Protein AF-A0A139C8U2-F1 (afdb_monomer)

Sequence (213 aa):
YYVLAFNPSYYLKNPVQIFMIQNGGLSIHGSLIAAIGFAIIYTKYKKLSFWRIADTFAPAIILGQAIGRVGCDVFGTAMQTAYFWGVKINNQLLHPVQIYESILNYVLFAVLWNLRDRIKYNGQLFLYYLIGFSFNRGVVEFFRTNPMVIEPFTIAHVTSLIIMIVALFVMVYLRKQKKFVNEIKIDARNKLIGNVATLGMIILSIMIYYKIY

pLDDT: mean 84.26, std 9.34, range [46.25, 97.0]

Mean predicted aligned error: 9.04 Å

Secondary structure (DSSP, 8-state):
-HHHHH-HHHHHH-GGGGG-GGG----HHHHHHHHHHHHHHHHHHTT--HHHHHHHHHHHHHHHHHHHHHT-----SBPSS--TT-EEETTEEE--HHHHHHHHHHHHHHHHHHHGGG--BTTHHHHHHHHHHHHHHHHHHTTS---EEETTEEHHHHHHHHHHHHHHHHHHHHHHH--BPP-----HHHHHHHHHHHHHHHHHHHHHHHHH-

Foldseek 3Di:
DQCVPPPVPVCVVVVVCVVVCVVPRDDPVVVVVVVVVCLVVVCVVVVHDSLQVLLVCLLVVLLVLLLVLLPDPAFFDFDPDDDPPFDADPNTTTHSLSNLSNVLSLVLSVVLLVCSLVDFFRNQSSLSSLLSNLVSQLVSCVRHDADADPPPHHPSPVVSVVSNVVSVVVNVVRVVVRPGDDRDPDDPVVSVVVVVVSVVVVVVSVVVSVVVD

Solvent-accessible surface area (backbone atoms only — not comparable to full-atom values): 11861 Å² total; per-residue (Å²): 88,42,59,70,73,75,47,43,75,59,44,72,75,38,60,74,59,74,74,44,61,86,82,49,77,84,39,70,68,38,54,50,52,50,51,53,50,48,49,54,54,50,22,60,76,68,73,46,61,56,40,51,54,43,30,68,43,31,43,57,53,36,42,53,51,17,57,56,26,69,76,48,95,62,64,26,36,75,52,93,63,96,52,95,77,47,45,75,54,96,92,39,45,21,36,52,41,28,54,56,52,19,50,51,26,48,51,48,24,54,51,47,58,69,42,63,83,71,58,68,33,58,32,50,55,28,35,50,41,48,37,50,49,23,49,50,50,41,64,51,48,77,45,45,85,64,73,64,77,50,90,95,37,29,59,60,43,55,51,22,50,52,51,30,52,52,36,51,52,51,49,58,53,52,62,73,65,57,56,63,53,80,83,75,86,71,55,69,67,61,52,52,53,51,51,53,52,51,52,51,52,53,52,50,54,54,51,53,56,67,68,79,105

Radius of gyration: 20.21 Å; Cα contacts (8 Å, |Δi|>4): 195; chains: 1; bounding box: 54×46×52 Å

Nearest PDB structures (foldseek):
  7e4g-assembly1_C  TM=4.278E-01  e=3.635E+00  Promethearchaeati archaeon
  6yc1-assembly1_A  TM=2.643E-01  e=5.004E+00  Dokdonia eikasta

Structure (mm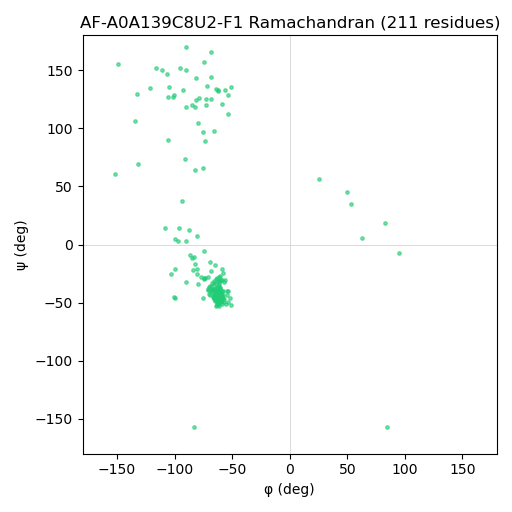CIF, N/CA/C/O backbone):
data_AF-A0A139C8U2-F1
#
_entry.id   AF-A0A139C8U2-F1
#
loop_
_atom_site.group_PDB
_atom_site.id
_atom_site.type_symbol
_atom_site.label_atom_id
_atom_site.label_alt_id
_atom_site.label_comp_id
_atom_site.label_asym_id
_atom_site.label_entity_id
_atom_site.label_seq_id
_atom_site.pdbx_PDB_ins_code
_atom_site.Cartn_x
_atom_site.Cartn_y
_atom_site.Cartn_z
_atom_site.occupancy
_atom_site.B_iso_or_equiv
_atom_site.auth_seq_id
_atom_site.auth_comp_id
_atom_site.auth_asym_id
_atom_site.auth_atom_id
_atom_site.pdbx_PDB_model_num
ATOM 1 N N . TYR A 1 1 ? 13.614 14.220 3.962 1.00 72.31 1 TYR A N 1
ATOM 2 C CA . TYR A 1 1 ? 14.471 13.015 3.944 1.00 72.31 1 TYR A CA 1
ATOM 3 C C . TYR A 1 1 ? 15.428 13.022 2.757 1.00 72.31 1 TYR A C 1
ATOM 5 O O . TYR A 1 1 ? 16.609 13.168 3.009 1.00 72.31 1 TYR A O 1
ATOM 13 N N . TYR A 1 2 ? 14.965 12.955 1.498 1.00 71.50 2 TYR A N 1
ATOM 14 C CA . TYR A 1 2 ? 15.852 12.900 0.315 1.00 71.50 2 TYR A CA 1
ATOM 15 C C . TYR A 1 2 ? 16.926 14.001 0.291 1.00 71.50 2 TYR A C 1
ATOM 17 O O . TYR A 1 2 ? 18.114 13.703 0.241 1.00 71.50 2 TYR A O 1
ATOM 25 N N . VAL A 1 3 ? 16.498 15.258 0.451 1.00 72.44 3 VAL A N 1
ATOM 26 C CA . VAL A 1 3 ? 17.375 16.442 0.518 1.00 72.44 3 VAL A CA 1
ATOM 27 C C . VAL A 1 3 ? 18.458 16.314 1.596 1.00 72.44 3 VAL A C 1
ATOM 29 O O . VAL A 1 3 ? 19.603 16.677 1.362 1.00 72.44 3 VAL A O 1
ATOM 32 N N . LEU A 1 4 ? 18.105 15.764 2.762 1.00 74.38 4 LEU A N 1
ATOM 33 C CA . LEU A 1 4 ? 19.009 15.631 3.907 1.00 74.38 4 LEU A CA 1
ATOM 34 C C . LEU A 1 4 ? 19.957 14.433 3.774 1.00 74.38 4 LEU A C 1
ATOM 36 O O . LEU A 1 4 ? 21.081 14.500 4.252 1.00 74.38 4 LEU A O 1
ATOM 40 N N . ALA A 1 5 ? 19.498 13.343 3.156 1.00 72.12 5 ALA A N 1
ATOM 41 C CA . ALA A 1 5 ? 20.218 12.074 3.112 1.00 72.12 5 ALA A CA 1
ATOM 42 C C . ALA A 1 5 ? 21.152 11.940 1.900 1.00 72.12 5 ALA A C 1
ATOM 44 O O . ALA A 1 5 ? 22.182 11.288 2.015 1.00 72.12 5 ALA A O 1
ATOM 45 N N . PHE A 1 6 ? 20.802 12.529 0.750 1.00 72.31 6 PHE A N 1
ATOM 46 C CA . PHE A 1 6 ? 21.558 12.323 -0.490 1.00 72.31 6 PHE A CA 1
ATOM 47 C C . PHE A 1 6 ? 22.526 13.461 -0.814 1.00 72.31 6 PHE A C 1
ATOM 49 O O . PHE A 1 6 ? 23.658 13.181 -1.180 1.00 72.31 6 PHE A O 1
ATOM 56 N N . ASN A 1 7 ? 22.110 14.729 -0.706 1.00 76.69 7 ASN A N 1
ATOM 57 C CA . ASN A 1 7 ? 22.951 15.869 -1.106 1.00 76.69 7 ASN A CA 1
ATOM 58 C C . ASN A 1 7 ? 22.640 17.168 -0.327 1.00 76.69 7 ASN A C 1
ATOM 60 O O . ASN A 1 7 ? 22.284 18.186 -0.930 1.00 76.69 7 ASN A O 1
ATOM 64 N N . PRO A 1 8 ? 22.794 17.184 1.010 1.00 80.75 8 PRO A N 1
ATOM 65 C CA . PRO A 1 8 ? 22.448 18.347 1.834 1.00 80.75 8 PRO A CA 1
ATOM 66 C C . PRO A 1 8 ? 23.211 19.619 1.429 1.00 80.75 8 PRO A C 1
ATOM 68 O O . PRO A 1 8 ? 22.618 20.692 1.330 1.00 80.75 8 PRO A O 1
ATOM 71 N N . SER A 1 9 ? 24.502 19.502 1.102 1.00 82.50 9 SER A N 1
ATOM 72 C CA . SER A 1 9 ? 25.359 20.634 0.714 1.00 82.50 9 SER A CA 1
ATOM 73 C C . SER A 1 9 ? 24.927 21.316 -0.590 1.00 82.50 9 SER A C 1
ATOM 75 O O . SER A 1 9 ? 25.140 22.515 -0.760 1.00 82.50 9 SER A O 1
ATOM 77 N N . TYR A 1 10 ? 24.317 20.570 -1.515 1.00 82.56 10 TYR A N 1
ATOM 78 C CA . TYR A 1 10 ? 23.838 21.092 -2.797 1.00 82.56 10 TYR A CA 1
ATOM 79 C C . TYR A 1 10 ? 22.556 21.916 -2.627 1.00 82.56 10 TYR A C 1
ATOM 81 O O . TYR A 1 10 ? 22.461 23.036 -3.134 1.00 82.56 10 TYR A O 1
ATOM 89 N N . TYR A 1 11 ? 21.601 21.395 -1.853 1.00 81.88 11 TYR A N 1
ATOM 90 C CA . TYR A 1 11 ? 20.323 22.064 -1.599 1.00 81.88 11 TYR A CA 1
ATOM 91 C C . TYR A 1 11 ? 20.451 23.264 -0.655 1.00 81.88 11 TYR A C 1
ATOM 93 O O . TYR A 1 11 ? 19.701 24.223 -0.801 1.00 81.88 11 TYR A O 1
ATOM 101 N N . LEU A 1 12 ? 21.430 23.262 0.257 1.00 85.31 12 LEU A N 1
ATOM 102 C CA . LEU A 1 12 ? 21.756 24.441 1.070 1.00 85.31 12 LEU A CA 1
ATOM 103 C C . LEU A 1 12 ? 22.264 25.614 0.218 1.00 85.31 12 LEU A C 1
ATOM 105 O O . LEU A 1 12 ? 21.970 26.764 0.529 1.00 85.31 12 LEU A O 1
ATOM 109 N N . LYS A 1 13 ? 22.994 25.334 -0.871 1.00 88.81 13 LYS A N 1
ATOM 110 C CA . LYS A 1 13 ? 23.459 26.358 -1.822 1.00 88.81 13 LYS A CA 1
ATOM 111 C C . LYS A 1 13 ? 22.376 26.787 -2.817 1.00 88.81 13 LYS A C 1
ATOM 113 O O . LYS A 1 13 ? 22.440 27.899 -3.325 1.00 88.81 13 LYS A O 1
ATOM 118 N N . ASN A 1 14 ? 21.389 25.929 -3.088 1.00 83.56 14 ASN A N 1
ATOM 119 C CA . ASN A 1 14 ? 20.315 26.178 -4.054 1.00 83.56 14 ASN A CA 1
ATOM 120 C C . ASN A 1 14 ? 18.928 25.864 -3.455 1.00 83.56 14 ASN A C 1
ATOM 122 O O . ASN A 1 14 ? 18.274 24.906 -3.880 1.00 83.56 14 ASN A O 1
ATOM 126 N N . PRO A 1 15 ? 18.439 26.663 -2.489 1.00 85.00 15 PRO A N 1
ATOM 127 C CA . PRO A 1 15 ? 17.215 26.352 -1.745 1.00 85.00 15 PRO A CA 1
ATOM 128 C C . PRO A 1 15 ? 15.956 26.316 -2.623 1.00 85.00 15 PRO A C 1
ATOM 130 O O . PRO A 1 15 ? 15.038 25.548 -2.346 1.00 85.00 15 PRO A O 1
ATOM 133 N N . VAL A 1 16 ? 15.919 27.077 -3.724 1.00 88.62 16 VAL A N 1
ATOM 134 C CA . VAL A 1 16 ? 14.787 27.076 -4.671 1.00 88.62 16 VAL A CA 1
ATOM 135 C C . VAL A 1 16 ? 14.572 25.692 -5.295 1.00 88.62 16 VAL A C 1
ATOM 137 O O . VAL A 1 16 ? 13.435 25.297 -5.549 1.00 88.62 16 VAL A O 1
ATOM 140 N N . GLN A 1 17 ? 15.638 24.905 -5.474 1.00 82.25 17 GLN A N 1
ATOM 141 C CA . GLN A 1 17 ? 15.534 23.573 -6.070 1.00 82.25 17 GLN A CA 1
ATOM 142 C C . GLN A 1 17 ? 14.824 22.551 -5.177 1.00 82.25 17 GLN A C 1
ATOM 144 O O . GLN A 1 17 ? 14.386 21.517 -5.673 1.00 82.25 17 GLN A O 1
ATOM 149 N N . ILE A 1 18 ? 14.650 22.836 -3.882 1.00 82.38 18 ILE A N 1
ATOM 150 C CA . ILE A 1 18 ? 13.855 21.987 -2.984 1.00 82.38 18 ILE A CA 1
ATOM 151 C C . ILE A 1 18 ? 12.386 21.938 -3.442 1.00 82.38 18 ILE A C 1
ATOM 153 O O . ILE A 1 18 ? 11.730 20.911 -3.288 1.00 82.38 18 ILE A O 1
ATOM 157 N N . PHE A 1 19 ? 11.880 23.019 -4.045 1.00 83.88 19 PHE A N 1
ATOM 158 C CA . PHE A 1 19 ? 10.508 23.100 -4.556 1.00 83.88 19 PHE A CA 1
ATOM 159 C C . PHE A 1 19 ? 10.356 22.562 -5.985 1.00 83.88 19 PHE A C 1
ATOM 161 O O . PHE A 1 19 ? 9.233 22.394 -6.458 1.00 83.88 19 PHE A O 1
ATOM 168 N N . MET A 1 20 ? 11.462 22.261 -6.672 1.00 83.25 20 MET A N 1
ATOM 169 C CA . MET A 1 20 ? 11.455 21.739 -8.041 1.00 83.25 20 MET A CA 1
ATOM 170 C C . MET A 1 20 ? 11.219 20.223 -8.060 1.00 83.25 20 MET A C 1
ATOM 172 O O . MET A 1 20 ? 12.071 19.444 -8.487 1.00 83.25 20 MET A O 1
ATOM 176 N N . ILE A 1 21 ? 10.040 19.803 -7.597 1.00 79.38 21 ILE A N 1
ATOM 177 C CA . ILE A 1 21 ? 9.623 18.395 -7.483 1.00 79.38 21 ILE A CA 1
ATOM 178 C C . ILE A 1 21 ? 9.633 17.635 -8.820 1.00 79.38 21 ILE A C 1
ATOM 180 O O . ILE A 1 21 ? 9.726 16.409 -8.833 1.00 79.38 21 ILE A O 1
ATOM 184 N N . GLN A 1 22 ? 9.573 18.352 -9.945 1.00 77.38 22 GLN A N 1
ATOM 185 C CA . GLN A 1 22 ? 9.656 17.799 -11.297 1.00 77.38 22 GLN A CA 1
ATOM 186 C C . GLN A 1 22 ? 11.039 17.236 -11.645 1.00 77.38 22 GLN A C 1
ATOM 188 O O . GLN A 1 22 ? 11.142 16.356 -12.492 1.00 77.38 22 GLN A O 1
ATOM 193 N N . ASN A 1 23 ? 12.096 17.691 -10.967 1.00 73.88 23 ASN A N 1
ATOM 194 C CA . ASN A 1 23 ? 13.462 17.211 -11.196 1.00 73.88 23 ASN A CA 1
ATOM 195 C C . ASN A 1 23 ? 13.736 15.874 -10.478 1.00 73.88 23 ASN A C 1
ATOM 197 O O . ASN A 1 23 ? 14.875 15.411 -10.423 1.00 73.88 23 ASN A O 1
ATOM 201 N N . GLY A 1 24 ? 12.702 15.258 -9.897 1.00 70.12 24 GLY A N 1
ATOM 202 C CA . GLY A 1 24 ? 12.810 14.061 -9.075 1.00 70.12 24 GLY A CA 1
ATOM 203 C C . GLY A 1 24 ? 13.161 14.377 -7.619 1.00 70.12 24 GLY A C 1
ATOM 204 O O . GLY A 1 24 ? 12.891 15.457 -7.101 1.00 70.12 24 GLY A O 1
ATOM 205 N N . GLY A 1 25 ? 13.728 13.395 -6.915 1.00 67.56 25 GLY A N 1
ATOM 206 C CA . GLY A 1 25 ? 14.127 13.552 -5.510 1.00 67.56 25 GLY A CA 1
ATOM 207 C C . GLY A 1 25 ? 13.012 13.370 -4.476 1.00 67.56 25 GLY A C 1
ATOM 208 O O . GLY A 1 25 ? 13.145 13.748 -3.310 1.00 67.56 25 GLY A O 1
ATOM 209 N N . LEU A 1 26 ? 11.908 12.741 -4.870 1.00 72.56 26 LEU A N 1
ATOM 210 C CA . LEU A 1 26 ? 10.872 12.313 -3.939 1.00 72.56 26 LEU A CA 1
ATOM 211 C C . LEU A 1 26 ? 11.272 10.973 -3.317 1.00 72.56 26 LEU A C 1
ATOM 213 O O . LEU A 1 26 ? 11.421 9.965 -4.002 1.00 72.56 26 LEU A O 1
ATOM 217 N N . SER A 1 27 ? 11.440 10.954 -1.995 1.00 76.19 27 SER A N 1
ATOM 218 C CA . SER A 1 27 ? 11.698 9.716 -1.259 1.00 76.19 27 SER A CA 1
ATOM 219 C C . SER A 1 27 ? 10.435 9.212 -0.578 1.00 76.19 27 SER A C 1
ATOM 221 O O . SER A 1 27 ? 9.842 9.917 0.243 1.00 76.19 27 SER A O 1
ATOM 223 N N . ILE A 1 28 ? 10.101 7.949 -0.845 1.00 78.50 28 ILE A N 1
ATOM 224 C CA . ILE A 1 28 ? 8.982 7.243 -0.212 1.00 78.50 28 ILE A CA 1
ATOM 225 C C . ILE A 1 28 ? 9.116 7.162 1.317 1.00 78.50 28 ILE A C 1
ATOM 227 O O . ILE A 1 28 ? 8.126 7.206 2.039 1.00 78.50 28 ILE A O 1
ATOM 231 N N . HIS A 1 29 ? 10.345 7.118 1.836 1.00 77.50 29 HIS A N 1
ATOM 232 C CA . HIS A 1 29 ? 10.593 7.092 3.278 1.00 77.50 29 HIS A CA 1
ATOM 233 C C . HIS A 1 29 ? 10.182 8.420 3.925 1.00 77.50 29 HIS A C 1
ATOM 235 O O . HIS A 1 29 ? 9.602 8.439 5.008 1.00 77.50 29 HIS A O 1
ATOM 241 N N . GLY A 1 30 ? 10.430 9.538 3.234 1.00 82.75 30 GLY A N 1
ATOM 242 C CA . GLY A 1 30 ? 10.030 10.863 3.700 1.00 82.75 30 GLY A CA 1
ATOM 243 C C . GLY A 1 30 ? 8.513 11.030 3.761 1.00 82.75 30 GLY A C 1
ATOM 244 O O . GLY A 1 30 ? 8.003 11.529 4.762 1.00 82.75 30 GLY A O 1
ATOM 245 N N . SER A 1 31 ? 7.797 10.580 2.7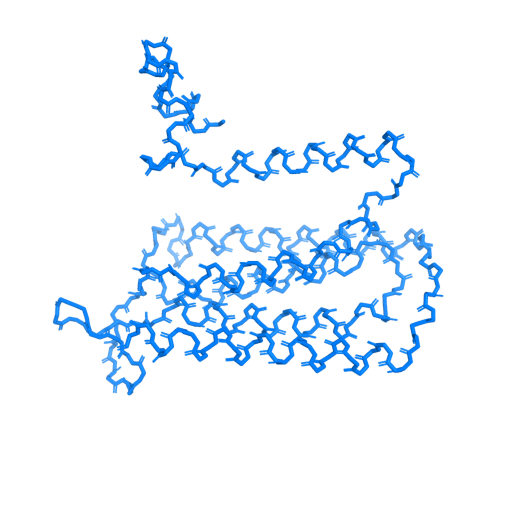25 1.00 84.44 31 SER A N 1
ATOM 246 C CA . SER A 1 31 ? 6.332 10.649 2.702 1.00 84.44 31 SER A CA 1
ATOM 247 C C . SER A 1 31 ? 5.700 9.731 3.748 1.00 84.44 31 SER A C 1
ATOM 249 O O . SER A 1 31 ? 4.761 10.149 4.421 1.00 84.44 31 SER A O 1
ATOM 251 N N . LEU A 1 32 ? 6.247 8.529 3.958 1.00 84.62 32 LEU A N 1
ATOM 252 C CA . LEU A 1 32 ? 5.751 7.596 4.970 1.00 84.62 32 LEU A CA 1
ATOM 253 C C . LEU A 1 32 ? 5.900 8.156 6.393 1.00 84.62 32 LEU A C 1
ATOM 255 O O . LEU A 1 32 ? 4.939 8.139 7.162 1.00 84.62 32 LEU A O 1
ATOM 259 N N . ILE A 1 33 ? 7.076 8.700 6.731 1.00 86.25 33 ILE A N 1
ATOM 260 C CA . ILE A 1 33 ? 7.327 9.310 8.048 1.00 86.25 33 ILE A CA 1
ATOM 261 C C . ILE A 1 33 ? 6.392 10.502 8.272 1.00 86.25 33 ILE A C 1
ATOM 263 O O . ILE A 1 33 ? 5.765 10.599 9.328 1.00 86.25 33 ILE A O 1
ATOM 267 N N . ALA A 1 34 ? 6.262 11.385 7.278 1.00 89.06 34 ALA A N 1
ATOM 268 C CA . ALA A 1 34 ? 5.385 12.548 7.372 1.00 89.06 34 ALA A CA 1
ATOM 269 C C . ALA A 1 34 ? 3.911 12.143 7.538 1.00 89.06 34 ALA A C 1
ATOM 271 O O . ALA A 1 34 ? 3.225 12.685 8.403 1.00 89.06 34 ALA A O 1
ATOM 272 N N . ALA A 1 35 ? 3.434 11.157 6.770 1.00 87.75 35 ALA A N 1
ATOM 273 C CA . ALA A 1 35 ? 2.058 10.674 6.841 1.00 87.75 35 ALA A CA 1
ATOM 274 C C . ALA A 1 35 ? 1.734 10.038 8.202 1.00 87.75 35 ALA A C 1
ATOM 276 O O . ALA A 1 35 ? 0.712 10.367 8.806 1.00 87.75 35 ALA A O 1
ATOM 277 N N . ILE A 1 36 ? 2.613 9.171 8.720 1.00 89.12 36 ILE A N 1
ATOM 278 C CA . ILE A 1 36 ? 2.430 8.539 10.036 1.00 89.12 36 ILE A CA 1
ATOM 279 C C . ILE A 1 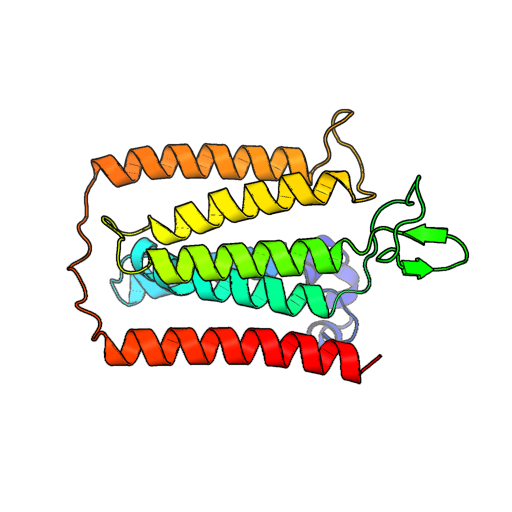36 ? 2.492 9.592 11.148 1.00 89.12 36 ILE A C 1
ATOM 281 O O . ILE A 1 36 ? 1.625 9.610 12.023 1.00 89.12 36 ILE A O 1
ATOM 285 N N . GLY A 1 37 ? 3.475 10.497 11.100 1.00 91.56 37 GLY A N 1
ATOM 286 C CA . GLY A 1 37 ? 3.619 11.578 12.075 1.00 91.56 37 GLY A CA 1
ATOM 287 C C . GLY A 1 37 ? 2.383 12.476 12.118 1.00 91.56 37 GLY A C 1
ATOM 288 O O . GLY A 1 37 ? 1.814 12.700 13.188 1.00 91.56 37 GLY A O 1
ATOM 289 N N . PHE A 1 38 ? 1.907 12.912 10.949 1.00 92.12 38 PHE A N 1
ATOM 290 C CA . PHE A 1 38 ? 0.685 13.700 10.833 1.00 92.12 38 PHE A CA 1
ATOM 291 C C . PHE A 1 38 ? -0.534 12.942 11.369 1.00 92.12 38 PHE A C 1
ATOM 293 O O . PHE A 1 38 ? -1.287 13.493 12.169 1.00 92.12 38 PHE A O 1
ATOM 300 N N . ALA A 1 39 ? -0.705 11.666 11.008 1.00 88.88 39 ALA A N 1
ATOM 301 C CA . ALA A 1 39 ? -1.817 10.851 11.490 1.00 88.88 39 ALA A CA 1
ATOM 302 C C . ALA A 1 39 ? -1.820 10.725 13.025 1.00 88.88 39 ALA A C 1
ATOM 304 O O . ALA A 1 39 ? -2.873 10.862 13.651 1.00 88.88 39 ALA A O 1
ATOM 305 N N . ILE A 1 40 ? -0.660 10.526 13.659 1.00 90.94 40 ILE A N 1
ATOM 306 C CA . ILE A 1 40 ? -0.539 10.448 15.125 1.00 90.94 40 ILE A CA 1
ATOM 307 C C . ILE A 1 40 ? -0.872 11.796 15.780 1.00 90.94 40 ILE A C 1
ATOM 309 O O . ILE A 1 40 ? -1.637 11.836 16.744 1.00 90.94 40 ILE A O 1
ATOM 313 N N . ILE A 1 41 ? -0.324 12.902 15.270 1.00 93.44 41 ILE A N 1
ATOM 314 C CA . ILE A 1 41 ? -0.571 14.243 15.825 1.00 93.44 41 ILE A CA 1
ATOM 315 C C . ILE A 1 41 ? -2.052 14.610 15.681 1.00 93.44 41 ILE A C 1
ATOM 317 O O . ILE A 1 41 ? -2.693 15.019 16.650 1.00 93.44 41 ILE A O 1
ATOM 321 N N . TYR A 1 42 ? -2.618 14.406 14.493 1.00 92.38 42 TYR A N 1
ATOM 322 C CA . TYR A 1 42 ? -4.000 14.753 14.183 1.00 92.38 42 TYR A CA 1
ATOM 323 C C . TYR A 1 42 ? -5.003 13.928 14.998 1.00 92.38 42 TYR A C 1
ATOM 325 O O . TYR A 1 42 ? -5.945 14.478 15.570 1.00 92.38 42 TYR A O 1
ATOM 333 N N . THR A 1 43 ? -4.784 12.612 15.106 1.00 91.75 43 THR A N 1
ATOM 334 C CA . THR A 1 43 ? -5.647 11.727 15.908 1.00 91.75 43 THR A CA 1
ATOM 335 C C . THR A 1 43 ? -5.626 12.104 17.384 1.00 91.75 43 THR A C 1
ATOM 337 O O . THR A 1 43 ? -6.688 12.158 18.003 1.00 91.75 43 THR A O 1
ATOM 340 N N . LYS A 1 44 ? -4.455 12.454 17.935 1.00 90.56 44 LYS A N 1
ATOM 341 C CA . LYS A 1 44 ? -4.336 12.964 19.310 1.00 90.56 44 LYS A CA 1
ATOM 342 C C . LYS A 1 44 ? -5.060 14.295 19.490 1.00 90.56 44 LYS A C 1
ATOM 344 O O . LYS A 1 44 ? -5.852 14.424 20.420 1.00 90.56 44 LYS A O 1
ATOM 349 N N . TYR A 1 45 ? -4.847 15.251 18.586 1.00 93.00 45 TYR A N 1
ATOM 350 C CA . TYR A 1 45 ? -5.483 16.568 18.649 1.00 93.00 45 TYR A CA 1
ATOM 351 C C . TYR A 1 45 ? -7.016 16.480 18.588 1.00 93.00 45 TYR A C 1
ATOM 353 O O . TYR A 1 45 ? -7.714 17.160 19.337 1.00 93.00 45 TYR A O 1
ATOM 361 N N . LYS A 1 46 ? -7.554 15.594 17.741 1.00 91.06 46 LYS A N 1
ATOM 362 C CA . LYS A 1 46 ? -9.003 15.379 17.588 1.00 91.06 46 LYS A CA 1
ATOM 363 C C . LYS A 1 46 ? -9.590 14.310 18.517 1.00 91.06 46 LYS A C 1
ATOM 365 O O . LYS A 1 46 ? -10.781 14.034 18.415 1.00 91.06 46 LYS A O 1
ATOM 370 N N . LYS A 1 47 ? -8.794 13.717 19.418 1.00 89.31 47 LYS A N 1
ATOM 371 C CA . LYS A 1 47 ? -9.205 12.620 20.322 1.00 89.31 47 LYS A CA 1
ATOM 372 C C . LYS A 1 47 ? -9.844 11.430 19.581 1.00 89.31 47 LYS A C 1
ATOM 374 O O . LYS A 1 47 ? -10.761 10.784 20.083 1.00 89.31 47 LYS A O 1
ATOM 379 N N . LEU A 1 48 ? -9.358 11.140 18.375 1.00 87.00 48 LEU A N 1
ATOM 380 C CA . LEU A 1 48 ? -9.809 10.024 17.545 1.00 87.00 48 LEU A CA 1
ATOM 381 C C . LEU A 1 48 ? -8.900 8.806 17.739 1.00 87.00 48 LEU A C 1
ATOM 383 O O . LEU A 1 48 ? -7.709 8.927 18.019 1.00 87.00 48 LEU A O 1
ATOM 387 N N . SER A 1 49 ? -9.454 7.608 17.550 1.00 86.69 49 SER A N 1
ATOM 388 C CA . SER A 1 49 ? -8.661 6.376 17.565 1.00 86.69 49 SER A CA 1
ATOM 389 C C . SER A 1 49 ? -7.817 6.278 16.295 1.00 86.69 49 SER A C 1
ATOM 391 O O . SER A 1 49 ? -8.370 6.205 15.196 1.00 86.69 49 SER A O 1
ATOM 393 N N . PHE A 1 50 ? -6.490 6.215 16.445 1.00 89.75 50 PHE A N 1
ATOM 394 C CA . PHE A 1 50 ? -5.557 6.021 15.329 1.00 89.75 50 PHE A CA 1
ATOM 395 C C . PHE A 1 50 ? -5.935 4.814 14.463 1.00 89.75 50 PHE A C 1
ATOM 397 O O . PHE A 1 50 ? -6.028 4.933 13.247 1.00 89.75 50 PHE A O 1
ATOM 404 N N . TRP A 1 51 ? -6.249 3.682 15.096 1.00 90.69 51 TRP A N 1
ATOM 405 C CA . TRP A 1 51 ? -6.627 2.445 14.413 1.00 90.69 51 TRP A CA 1
ATOM 406 C C . TRP A 1 51 ? -7.898 2.578 13.574 1.00 90.69 51 TRP A C 1
ATOM 408 O O . TRP A 1 51 ? -7.985 2.001 12.496 1.00 90.69 51 TRP A O 1
ATOM 418 N N . ARG A 1 52 ? -8.865 3.377 14.040 1.00 88.38 52 ARG A N 1
ATOM 419 C CA . ARG A 1 52 ? -10.098 3.639 13.290 1.00 88.38 52 ARG A CA 1
ATOM 420 C C . ARG A 1 52 ? -9.817 4.474 12.047 1.00 88.38 52 ARG A C 1
ATOM 422 O O . ARG A 1 52 ? -10.385 4.214 10.996 1.00 88.38 52 ARG A O 1
ATOM 429 N N . ILE A 1 53 ? -8.936 5.467 12.166 1.00 90.06 53 ILE A N 1
ATOM 430 C CA . ILE A 1 53 ? -8.498 6.257 11.013 1.00 90.06 53 ILE A CA 1
ATOM 431 C C . ILE A 1 53 ? -7.721 5.372 10.030 1.00 90.06 53 ILE A C 1
ATOM 433 O O . ILE A 1 53 ? -8.006 5.402 8.837 1.00 90.06 53 ILE A O 1
ATOM 437 N N . ALA A 1 54 ? -6.797 4.546 10.524 1.00 92.50 54 ALA A N 1
ATOM 438 C CA . ALA A 1 54 ? -6.016 3.630 9.698 1.00 92.50 54 ALA A CA 1
ATOM 439 C C . ALA A 1 54 ? -6.908 2.660 8.899 1.00 92.50 54 ALA A C 1
ATOM 441 O O . ALA A 1 54 ? -6.689 2.489 7.701 1.00 92.50 54 ALA A O 1
ATOM 442 N N . ASP A 1 55 ? -7.948 2.092 9.520 1.00 92.75 55 ASP A N 1
ATOM 443 C CA . ASP A 1 55 ? -8.932 1.249 8.828 1.00 92.75 55 ASP A CA 1
ATOM 444 C C . ASP A 1 55 ? -9.627 1.995 7.683 1.00 92.75 55 ASP A C 1
ATOM 446 O O . ASP A 1 55 ? -9.740 1.457 6.585 1.00 92.75 55 ASP A O 1
ATOM 450 N N . THR A 1 56 ? -10.043 3.245 7.904 1.00 89.94 56 THR A N 1
ATOM 451 C CA . THR A 1 56 ? -10.689 4.068 6.868 1.00 89.94 56 THR A CA 1
ATOM 452 C C . THR A 1 56 ? -9.766 4.321 5.675 1.00 89.94 56 THR A C 1
ATOM 454 O O . THR A 1 56 ? -10.217 4.307 4.531 1.00 89.94 56 THR A O 1
ATOM 457 N N . PHE A 1 57 ? -8.470 4.536 5.918 1.00 92.56 57 PHE A N 1
ATOM 458 C CA . PHE A 1 57 ? -7.502 4.795 4.852 1.00 92.56 57 PHE A CA 1
ATOM 459 C C . PHE A 1 57 ? -7.024 3.529 4.133 1.00 92.56 57 PHE A C 1
ATOM 461 O O . PHE A 1 57 ? -6.574 3.636 2.995 1.00 92.56 57 PHE A O 1
ATOM 468 N N . ALA A 1 58 ? -7.132 2.342 4.736 1.00 94.50 58 ALA A N 1
ATOM 469 C CA . ALA A 1 58 ? -6.585 1.107 4.171 1.00 94.50 58 ALA A CA 1
ATOM 470 C C . ALA A 1 58 ? -7.046 0.822 2.721 1.00 94.50 58 ALA A C 1
ATOM 472 O O . ALA A 1 58 ? -6.176 0.618 1.869 1.00 94.50 58 ALA A O 1
ATOM 473 N N . PRO A 1 59 ? -8.353 0.883 2.374 1.00 93.62 59 PRO A N 1
ATOM 474 C CA . PRO A 1 59 ? -8.793 0.701 0.990 1.00 93.62 59 PRO A CA 1
ATOM 475 C C . PRO A 1 59 ? -8.293 1.809 0.051 1.00 93.62 59 PRO A C 1
ATOM 477 O O . PRO A 1 59 ? -7.919 1.532 -1.085 1.00 93.62 59 PRO A O 1
ATOM 480 N N . ALA A 1 60 ? -8.247 3.060 0.518 1.00 92.69 60 ALA A N 1
ATOM 481 C CA . ALA A 1 60 ? -7.782 4.186 -0.292 1.00 92.69 60 ALA A CA 1
ATOM 482 C C . ALA A 1 60 ? -6.285 4.069 -0.629 1.00 92.69 60 ALA A C 1
ATOM 484 O O . ALA A 1 60 ? -5.884 4.344 -1.759 1.00 92.69 60 ALA A O 1
ATOM 485 N N . ILE A 1 61 ? -5.467 3.611 0.326 1.00 93.81 61 ILE A N 1
ATOM 486 C CA . ILE A 1 61 ? -4.025 3.412 0.135 1.00 93.81 61 ILE A CA 1
ATOM 487 C C . ILE A 1 61 ? -3.767 2.364 -0.950 1.00 93.81 61 ILE A C 1
ATOM 489 O O . ILE A 1 61 ? -3.010 2.631 -1.883 1.00 93.81 61 ILE A O 1
ATOM 493 N N . ILE A 1 62 ? -4.396 1.188 -0.856 1.00 95.06 62 ILE A N 1
ATOM 494 C CA . ILE A 1 62 ? -4.159 0.118 -1.834 1.00 95.06 62 ILE A CA 1
ATOM 495 C C . ILE A 1 62 ? -4.700 0.477 -3.223 1.00 95.06 62 ILE A C 1
ATOM 497 O O . ILE A 1 62 ? -4.078 0.136 -4.225 1.00 95.06 62 ILE A O 1
ATOM 501 N N . LEU A 1 63 ? -5.804 1.230 -3.295 1.00 93.12 63 LEU A N 1
ATOM 502 C CA . LEU A 1 63 ? -6.334 1.732 -4.560 1.00 93.12 63 LEU A CA 1
ATOM 503 C C . LEU A 1 63 ? -5.363 2.721 -5.216 1.00 93.12 63 LEU A C 1
ATOM 505 O O . LEU A 1 63 ? -5.066 2.597 -6.402 1.00 93.12 63 LEU A O 1
ATOM 509 N N . GLY A 1 64 ? -4.812 3.660 -4.439 1.00 91.69 64 GLY A N 1
ATOM 510 C CA . GLY A 1 64 ? -3.791 4.589 -4.925 1.00 91.69 64 GLY A CA 1
ATOM 511 C C . GLY A 1 64 ? -2.533 3.868 -5.420 1.00 91.69 64 GLY A C 1
ATOM 512 O O . GLY A 1 64 ? -1.971 4.243 -6.447 1.00 91.69 64 GLY A O 1
ATOM 513 N N . GLN A 1 65 ? -2.125 2.789 -4.747 1.00 91.19 65 GLN A N 1
ATOM 514 C CA . GLN A 1 65 ? -1.024 1.940 -5.210 1.00 91.19 65 GLN A CA 1
ATOM 515 C C . GLN A 1 65 ? -1.366 1.184 -6.498 1.00 91.19 65 GLN A C 1
ATOM 517 O O . GLN A 1 65 ? -0.509 1.091 -7.370 1.00 91.19 65 GLN A O 1
ATOM 522 N N . ALA A 1 66 ? -2.587 0.658 -6.637 1.00 90.31 66 ALA A N 1
ATOM 523 C CA . ALA A 1 66 ? -3.029 -0.013 -7.859 1.00 90.31 66 ALA A CA 1
ATOM 524 C C . ALA A 1 66 ? -2.965 0.938 -9.063 1.00 90.31 66 ALA A C 1
ATOM 526 O O . ALA A 1 66 ? -2.332 0.616 -10.062 1.00 90.31 66 ALA A O 1
ATOM 527 N N . ILE A 1 67 ? -3.524 2.145 -8.925 1.00 89.12 67 ILE A N 1
ATOM 528 C CA . ILE A 1 67 ? -3.513 3.169 -9.980 1.00 89.12 67 ILE A CA 1
ATOM 529 C C . ILE A 1 67 ? -2.081 3.620 -10.289 1.00 89.12 67 ILE A C 1
ATOM 531 O O . ILE A 1 67 ? -1.685 3.671 -11.450 1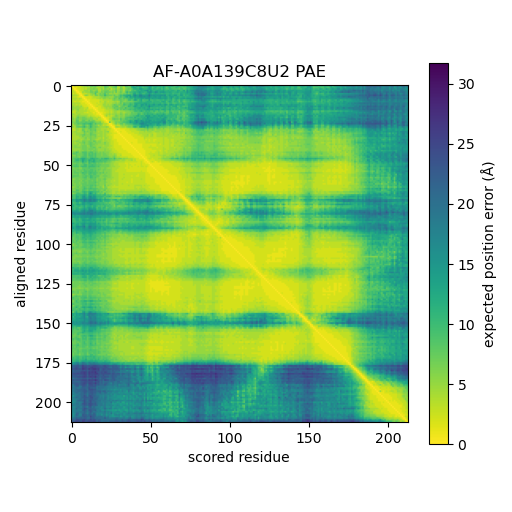.00 89.12 67 ILE A O 1
ATOM 535 N N . GLY A 1 68 ? -1.276 3.905 -9.261 1.00 86.25 68 GLY A N 1
ATOM 536 C CA . GLY A 1 68 ? 0.101 4.367 -9.449 1.00 86.25 68 GLY A CA 1
ATOM 537 C C . GLY A 1 68 ? 0.986 3.357 -10.183 1.00 86.25 68 GLY A C 1
ATOM 538 O O . GLY A 1 68 ? 1.917 3.754 -10.878 1.00 86.25 68 GLY A O 1
ATOM 539 N N . ARG A 1 69 ? 0.692 2.055 -10.073 1.00 85.94 69 ARG A N 1
ATOM 540 C CA . ARG A 1 69 ? 1.439 1.002 -10.774 1.00 85.94 69 ARG A CA 1
ATOM 541 C C . ARG A 1 69 ? 1.087 0.882 -12.248 1.00 85.94 69 ARG A C 1
ATOM 543 O O . ARG A 1 69 ? 1.976 0.537 -13.018 1.00 85.94 69 ARG A O 1
ATOM 550 N N . VAL A 1 70 ? -0.131 1.240 -12.648 1.00 80.25 70 VAL A N 1
ATOM 551 C CA . VAL A 1 70 ? -0.518 1.291 -14.066 1.00 80.25 70 VAL A CA 1
ATOM 552 C C . VAL A 1 70 ? 0.337 2.306 -14.834 1.00 80.25 70 VAL A C 1
ATOM 554 O O . VAL A 1 70 ? 0.687 2.061 -15.980 1.00 80.25 70 VAL A O 1
ATOM 557 N N . GLY A 1 71 ? 0.738 3.410 -14.193 1.00 73.88 71 GLY A N 1
ATOM 558 C CA . GLY A 1 71 ? 1.607 4.433 -14.792 1.00 73.88 71 GLY A CA 1
ATOM 559 C C . GLY A 1 71 ? 3.116 4.186 -14.654 1.00 73.88 71 GLY A C 1
ATOM 560 O O . GLY A 1 71 ? 3.887 5.121 -14.844 1.00 73.88 71 GLY A O 1
ATOM 561 N N . CYS A 1 72 ? 3.558 2.990 -14.245 1.00 78.88 72 CYS A N 1
ATOM 562 C CA . CYS A 1 72 ? 4.980 2.693 -14.036 1.00 78.88 72 CYS A CA 1
ATOM 563 C C . CYS A 1 72 ? 5.598 1.922 -15.220 1.00 78.88 72 CYS A C 1
ATOM 565 O O . CYS A 1 72 ? 5.166 0.812 -15.523 1.00 78.88 72 CYS A O 1
ATOM 567 N N . ASP A 1 73 ? 6.724 2.399 -15.756 1.00 73.19 73 ASP A N 1
ATOM 568 C CA . ASP A 1 73 ? 7.497 1.732 -16.828 1.00 73.19 73 ASP A CA 1
ATOM 569 C C . ASP A 1 73 ? 8.642 0.836 -16.300 1.00 73.19 73 ASP A C 1
ATOM 571 O O . ASP A 1 73 ? 9.733 0.772 -16.861 1.00 73.19 73 ASP A O 1
ATOM 575 N N . VAL A 1 74 ? 8.427 0.139 -15.178 1.00 74.56 74 VAL A N 1
ATOM 576 C CA . VAL A 1 74 ? 9.432 -0.758 -14.569 1.00 74.56 74 VAL A CA 1
ATOM 577 C C . VAL A 1 74 ? 9.099 -2.233 -14.798 1.00 74.56 74 VAL A C 1
ATOM 579 O O . VAL A 1 74 ? 8.429 -2.856 -13.971 1.00 74.56 74 VAL A O 1
ATOM 582 N N . PHE A 1 75 ? 9.592 -2.787 -15.904 1.00 83.19 75 PHE A N 1
ATOM 583 C CA . PHE A 1 75 ? 9.381 -4.184 -16.293 1.00 83.19 75 PHE A CA 1
ATOM 584 C C . PHE A 1 75 ? 10.214 -5.158 -15.447 1.00 83.19 75 PHE A C 1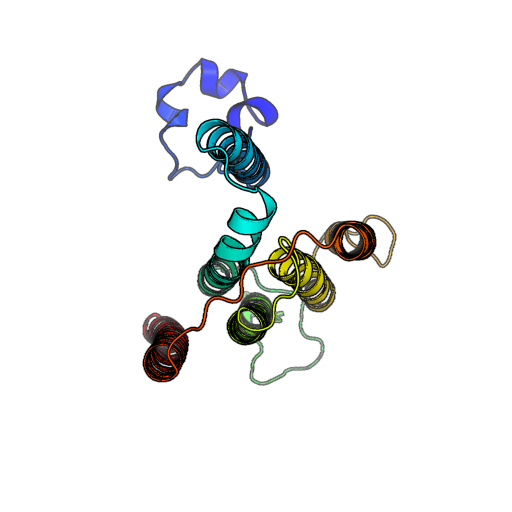
ATOM 586 O O . PHE A 1 75 ? 11.202 -4.783 -14.814 1.00 83.19 75 PHE A O 1
ATOM 593 N N . GLY A 1 76 ? 9.762 -6.410 -15.389 1.00 83.75 76 GLY A N 1
ATOM 594 C CA . GLY A 1 76 ? 10.384 -7.471 -14.605 1.00 83.75 76 GLY A CA 1
ATOM 595 C C . GLY A 1 76 ? 11.560 -8.154 -15.291 1.00 83.75 76 GLY A C 1
ATOM 596 O O . GLY A 1 76 ? 12.193 -7.616 -16.197 1.00 83.75 76 GLY A O 1
ATOM 597 N N . THR A 1 77 ? 11.833 -9.378 -14.848 1.00 85.19 77 THR A N 1
ATOM 598 C CA . THR A 1 77 ? 12.863 -10.250 -15.412 1.00 85.19 77 THR A CA 1
ATOM 599 C C . THR A 1 77 ? 12.510 -10.720 -16.826 1.00 85.19 77 THR A C 1
ATOM 601 O O . THR A 1 77 ? 11.370 -10.613 -17.294 1.00 85.19 77 THR A O 1
ATOM 604 N N . ALA A 1 78 ? 13.518 -11.259 -17.511 1.00 85.38 78 ALA A N 1
ATOM 605 C CA . ALA A 1 78 ? 13.365 -11.894 -18.810 1.00 85.38 78 ALA A CA 1
ATOM 606 C C . ALA A 1 78 ? 12.444 -13.113 -18.732 1.00 85.38 78 ALA A C 1
ATOM 608 O O . ALA A 1 78 ? 12.629 -13.986 -17.883 1.00 85.38 78 ALA A O 1
ATOM 609 N N . MET A 1 79 ? 11.494 -13.200 -19.656 1.00 84.38 79 MET A N 1
ATOM 610 C CA . MET A 1 79 ? 10.679 -14.393 -19.831 1.00 84.38 79 MET A CA 1
ATOM 611 C C . MET A 1 79 ? 11.518 -15.508 -20.465 1.00 84.38 79 MET A C 1
ATOM 613 O O . MET A 1 79 ? 12.084 -15.326 -21.540 1.00 84.38 79 MET A O 1
ATOM 617 N N . GLN A 1 80 ? 11.561 -16.678 -19.823 1.00 81.31 80 GLN A N 1
ATOM 618 C CA . GLN A 1 80 ? 12.177 -17.881 -20.406 1.00 81.31 80 GLN A CA 1
ATOM 619 C C . GLN A 1 80 ? 11.304 -18.503 -21.506 1.00 81.31 80 GLN A C 1
ATOM 621 O O . GLN A 1 80 ? 11.811 -19.106 -22.447 1.00 81.31 80 GLN A O 1
ATOM 626 N N . THR A 1 81 ? 9.985 -18.341 -21.396 1.00 81.50 81 THR A N 1
ATOM 627 C CA . THR A 1 81 ? 8.998 -18.841 -22.356 1.00 81.50 81 THR A CA 1
ATOM 628 C C . THR A 1 81 ? 8.193 -17.670 -22.894 1.00 81.50 81 THR A C 1
ATOM 630 O O . THR A 1 81 ? 7.748 -16.815 -22.128 1.00 81.50 81 THR A O 1
ATOM 633 N N . ALA A 1 82 ? 7.996 -17.627 -24.211 1.00 82.38 82 ALA A N 1
ATOM 634 C CA . ALA A 1 82 ? 7.248 -16.557 -24.849 1.00 82.38 82 ALA A CA 1
ATOM 635 C C . ALA A 1 82 ? 5.740 -16.720 -24.621 1.00 82.38 82 ALA A C 1
ATOM 637 O O . ALA A 1 82 ? 5.065 -17.455 -25.337 1.00 82.38 82 ALA A O 1
ATOM 638 N N . TYR A 1 83 ? 5.217 -16.023 -23.614 1.00 84.69 83 TYR A N 1
ATOM 639 C CA . TYR A 1 83 ? 3.780 -15.893 -23.391 1.00 84.69 83 TYR A CA 1
ATOM 640 C C . TYR A 1 83 ? 3.219 -14.675 -24.131 1.00 84.69 83 TYR A C 1
ATOM 642 O O . TYR A 1 83 ? 3.903 -13.663 -24.283 1.00 84.69 83 TYR A O 1
ATOM 650 N N . PHE A 1 84 ? 1.950 -14.743 -24.545 1.00 86.06 84 PHE A N 1
ATOM 651 C CA . PHE A 1 84 ? 1.309 -13.699 -25.359 1.00 86.06 84 PHE A CA 1
ATOM 652 C C . PHE A 1 84 ? 1.166 -12.341 -24.653 1.00 86.06 84 PHE A C 1
ATOM 654 O O . PHE A 1 84 ? 0.951 -11.330 -25.311 1.00 86.06 84 PHE A O 1
ATOM 661 N N . TRP A 1 85 ? 1.276 -12.307 -23.323 1.00 83.75 85 TRP A N 1
ATOM 662 C CA . TRP A 1 85 ? 1.206 -11.086 -22.515 1.00 83.75 85 TRP A CA 1
ATOM 663 C C . TRP A 1 85 ? 2.587 -10.513 -22.155 1.00 83.75 85 TRP A C 1
ATOM 665 O O . TRP A 1 85 ? 2.669 -9.553 -21.393 1.00 83.75 85 TRP A O 1
ATOM 675 N N . GLY A 1 86 ? 3.680 -11.108 -22.641 1.00 84.88 86 GLY A N 1
ATOM 676 C CA . GLY A 1 86 ? 5.023 -10.558 -22.462 1.00 84.88 86 GLY A CA 1
ATOM 677 C C . GLY A 1 86 ? 5.210 -9.259 -23.245 1.00 84.88 86 GLY A C 1
ATOM 678 O O . GLY A 1 86 ? 4.708 -9.122 -24.359 1.00 84.88 86 GLY A O 1
ATOM 679 N N . VAL A 1 87 ? 5.968 -8.314 -22.685 1.00 85.94 87 VAL A N 1
ATOM 680 C CA . VAL A 1 87 ? 6.252 -7.029 -23.344 1.00 85.94 87 VAL A CA 1
ATOM 681 C C . VAL A 1 87 ? 7.688 -7.034 -23.848 1.00 85.94 87 VAL A C 1
ATOM 683 O O . VAL A 1 87 ? 8.616 -7.337 -23.098 1.00 85.94 87 VAL A O 1
ATOM 686 N N . LYS A 1 88 ? 7.877 -6.734 -25.137 1.00 86.50 88 LYS A N 1
ATOM 687 C CA . LYS A 1 88 ? 9.196 -6.731 -25.775 1.00 86.50 88 LYS A CA 1
ATOM 688 C C . LYS A 1 88 ? 9.833 -5.349 -25.662 1.00 86.50 88 LYS A C 1
ATOM 690 O O . LYS A 1 88 ? 9.314 -4.386 -26.215 1.00 86.50 88 LYS A O 1
ATOM 695 N N . ILE A 1 89 ? 10.976 -5.268 -24.987 1.00 83.81 89 ILE A N 1
ATOM 696 C CA . ILE A 1 89 ? 11.750 -4.035 -24.795 1.00 83.81 89 ILE A CA 1
ATOM 697 C C . ILE A 1 89 ? 13.205 -4.345 -25.110 1.00 83.81 89 ILE A C 1
ATOM 699 O O . ILE A 1 89 ? 13.743 -5.328 -24.611 1.00 83.81 89 ILE A O 1
ATOM 703 N N . ASN A 1 90 ? 13.842 -3.535 -25.961 1.00 83.81 90 ASN A N 1
ATOM 704 C CA . ASN A 1 90 ? 15.241 -3.724 -26.372 1.00 83.81 90 ASN A CA 1
ATOM 705 C C . ASN A 1 90 ? 15.547 -5.161 -26.844 1.00 83.81 90 ASN A C 1
ATOM 707 O O . ASN A 1 90 ? 16.538 -5.765 -26.450 1.00 83.81 90 ASN A O 1
ATOM 711 N N . ASN A 1 91 ? 14.663 -5.728 -27.672 1.00 83.06 91 ASN A N 1
ATOM 712 C CA . ASN A 1 91 ? 14.714 -7.114 -28.158 1.00 83.06 91 ASN A CA 1
ATOM 713 C C . ASN A 1 91 ? 14.594 -8.231 -27.106 1.00 83.06 91 ASN A C 1
ATOM 715 O O . ASN A 1 91 ? 14.633 -9.402 -27.482 1.00 83.06 91 ASN A O 1
ATOM 719 N N . GLN A 1 92 ? 14.340 -7.906 -25.841 1.00 85.62 92 GLN A N 1
ATOM 720 C CA . GLN A 1 92 ? 14.111 -8.876 -24.778 1.00 85.62 92 GLN A CA 1
ATOM 721 C C . GLN A 1 92 ? 12.627 -8.936 -24.415 1.00 85.62 92 GLN A C 1
ATOM 723 O O . GLN A 1 92 ? 11.966 -7.906 -24.293 1.00 85.62 92 GLN A O 1
ATOM 728 N N . LEU A 1 93 ? 12.088 -10.144 -24.249 1.00 88.75 93 LEU A N 1
ATOM 729 C CA . LEU A 1 93 ? 10.725 -10.333 -23.762 1.00 88.75 93 LEU A CA 1
ATOM 730 C C . LEU A 1 93 ? 10.735 -10.312 -22.231 1.00 88.75 93 LEU A C 1
ATOM 732 O O . LEU A 1 93 ? 11.409 -11.135 -21.611 1.00 88.75 93 LEU A O 1
ATOM 736 N N . LEU A 1 94 ? 10.014 -9.372 -21.626 1.00 89.19 94 LEU A N 1
ATOM 737 C CA . LEU A 1 94 ? 10.005 -9.144 -20.182 1.00 89.19 94 LEU A CA 1
ATOM 738 C C . LEU A 1 94 ? 8.624 -9.412 -19.580 1.00 89.19 94 LEU A C 1
ATOM 740 O O . LEU A 1 94 ? 7.587 -9.228 -20.226 1.00 89.19 94 LEU A O 1
ATOM 744 N N . HIS A 1 95 ? 8.611 -9.799 -18.304 1.00 88.69 95 HIS A N 1
ATOM 745 C CA . HIS A 1 95 ? 7.378 -9.866 -17.527 1.00 88.69 95 HIS A CA 1
ATOM 746 C C . HIS A 1 95 ? 6.819 -8.447 -17.280 1.00 88.69 95 HIS A C 1
ATOM 748 O O . HIS A 1 95 ? 7.531 -7.622 -16.701 1.00 88.69 95 HIS A O 1
ATOM 754 N N . PRO A 1 96 ? 5.554 -8.140 -17.639 1.00 88.81 96 PRO A N 1
ATOM 755 C CA . PRO A 1 96 ? 4.900 -6.870 -17.301 1.00 88.81 96 PRO A CA 1
ATOM 756 C C . PRO A 1 96 ? 4.482 -6.838 -15.825 1.00 88.81 96 PRO A C 1
ATOM 758 O O . PRO A 1 96 ? 3.303 -6.841 -15.465 1.00 88.81 96 PRO A O 1
ATOM 761 N N . VAL A 1 97 ? 5.471 -6.844 -14.938 1.00 89.44 97 VAL A N 1
ATOM 762 C CA . VAL A 1 97 ? 5.274 -6.966 -13.492 1.00 89.44 97 VAL A CA 1
ATOM 763 C C . VAL A 1 97 ? 4.395 -5.858 -12.920 1.00 89.44 97 VAL A C 1
ATOM 765 O O . VAL A 1 97 ? 3.651 -6.083 -11.970 1.00 89.44 97 VAL A O 1
ATOM 768 N N . GLN A 1 98 ? 4.416 -4.674 -13.519 1.00 88.56 98 GLN A N 1
ATOM 769 C CA . GLN A 1 98 ? 3.583 -3.548 -13.104 1.00 88.56 98 GLN A CA 1
ATOM 770 C C . GLN A 1 98 ? 2.092 -3.866 -13.238 1.00 88.56 98 GLN A C 1
ATOM 772 O O . GLN A 1 98 ? 1.304 -3.487 -12.370 1.00 88.56 98 GLN A O 1
ATOM 777 N N . ILE A 1 99 ? 1.709 -4.623 -14.272 1.00 87.88 99 ILE A N 1
ATOM 778 C CA . ILE A 1 99 ? 0.335 -5.094 -14.465 1.00 87.88 99 ILE A CA 1
ATOM 779 C C . ILE A 1 99 ? -0.007 -6.141 -13.405 1.00 87.88 99 ILE A C 1
ATOM 781 O O . ILE A 1 99 ? -1.074 -6.058 -12.798 1.00 87.88 99 ILE A O 1
ATOM 785 N N . TYR A 1 100 ? 0.906 -7.073 -13.110 1.00 90.56 100 TYR A N 1
ATOM 786 C CA . TYR A 1 100 ? 0.700 -8.063 -12.045 1.00 90.56 100 TYR A CA 1
ATOM 787 C C . TYR A 1 100 ? 0.481 -7.381 -10.685 1.00 90.56 100 TYR A C 1
ATOM 789 O O . TYR A 1 100 ? -0.478 -7.705 -9.985 1.00 90.56 100 TYR A O 1
ATOM 797 N N . GLU A 1 101 ? 1.308 -6.384 -10.339 1.00 91.50 101 GLU A N 1
ATOM 798 C CA . GLU A 1 101 ? 1.143 -5.575 -9.122 1.00 91.50 101 GLU A CA 1
ATOM 799 C C . GLU A 1 101 ? -0.198 -4.842 -9.106 1.00 91.50 101 GLU A C 1
ATOM 801 O O . GLU A 1 101 ? -0.903 -4.869 -8.099 1.00 91.50 101 GLU A O 1
ATOM 806 N N . SER A 1 102 ? -0.567 -4.204 -10.218 1.00 90.94 102 SER A N 1
ATOM 807 C CA . SER A 1 102 ? -1.815 -3.442 -10.323 1.00 90.94 102 SER A CA 1
ATOM 808 C C . SER A 1 102 ? -3.036 -4.339 -10.127 1.00 90.94 102 SER A C 1
ATOM 810 O O . SER A 1 102 ? -3.912 -4.012 -9.329 1.00 90.94 102 SER A O 1
ATOM 812 N N . ILE A 1 103 ? -3.073 -5.501 -10.788 1.00 91.44 103 ILE A N 1
ATOM 813 C CA . ILE A 1 103 ? -4.168 -6.473 -10.670 1.00 91.44 103 ILE A CA 1
ATOM 814 C C . ILE A 1 103 ? -4.271 -6.989 -9.235 1.00 91.44 103 ILE A C 1
ATOM 816 O O . ILE A 1 103 ? -5.349 -6.935 -8.645 1.00 91.44 103 ILE A O 1
ATOM 820 N N . LEU A 1 104 ? -3.163 -7.444 -8.643 1.00 94.62 104 LEU A N 1
ATOM 821 C CA . LEU A 1 104 ? -3.156 -7.949 -7.268 1.00 94.62 104 LEU A CA 1
ATOM 822 C C . LEU A 1 104 ? -3.600 -6.876 -6.263 1.00 94.62 104 LEU A C 1
ATOM 824 O O . LEU A 1 104 ? -4.331 -7.177 -5.315 1.00 94.62 104 LEU A O 1
ATOM 828 N N . ASN A 1 105 ? -3.219 -5.616 -6.483 1.00 94.62 105 ASN A N 1
ATOM 829 C CA . ASN A 1 105 ? -3.647 -4.499 -5.646 1.00 94.62 105 ASN A CA 1
ATOM 830 C C . ASN A 1 105 ? -5.135 -4.167 -5.836 1.00 94.62 105 ASN A C 1
ATOM 832 O O . ASN A 1 105 ? -5.818 -3.915 -4.845 1.00 94.62 105 ASN A O 1
ATOM 836 N N . TYR A 1 106 ? -5.678 -4.233 -7.056 1.00 93.94 106 TYR A N 1
ATOM 837 C CA . TYR A 1 106 ? -7.122 -4.090 -7.287 1.00 93.94 106 TYR A CA 1
ATOM 838 C C . TYR A 1 106 ? -7.933 -5.228 -6.661 1.00 93.94 106 TYR A C 1
ATOM 840 O O . TYR A 1 106 ? -8.988 -4.983 -6.075 1.00 93.94 106 TYR A O 1
ATOM 848 N N . VAL A 1 107 ? -7.432 -6.464 -6.724 1.00 94.88 107 VAL A N 1
ATOM 849 C CA . VAL A 1 107 ? -8.047 -7.611 -6.042 1.00 94.88 107 VAL A CA 1
ATOM 850 C C . VAL A 1 107 ? -8.044 -7.387 -4.532 1.00 94.88 107 VAL A C 1
ATOM 852 O O . VAL A 1 107 ? -9.086 -7.517 -3.889 1.00 94.88 107 VAL A O 1
ATOM 855 N N . LEU A 1 108 ? -6.908 -6.979 -3.959 1.00 95.81 108 LEU A N 1
ATOM 856 C CA . LEU A 1 108 ? -6.819 -6.676 -2.532 1.00 95.81 108 LEU A CA 1
ATOM 857 C C . LEU A 1 108 ? -7.744 -5.517 -2.140 1.00 95.81 108 LEU A C 1
ATOM 859 O O . LEU A 1 108 ? -8.423 -5.600 -1.118 1.00 95.81 108 LEU A O 1
ATOM 863 N N . PHE A 1 109 ? -7.836 -4.471 -2.963 1.00 95.69 109 PHE A N 1
ATOM 864 C CA . PHE A 1 109 ? -8.808 -3.397 -2.782 1.00 95.69 109 PHE A CA 1
ATOM 865 C C . PHE A 1 109 ? -10.238 -3.939 -2.721 1.00 95.69 109 PHE A C 1
ATOM 867 O O . PHE A 1 109 ? -10.947 -3.645 -1.763 1.00 95.69 109 PHE A O 1
ATOM 874 N N . ALA A 1 110 ? -10.653 -4.766 -3.685 1.00 92.19 110 ALA A N 1
ATOM 875 C CA . ALA A 1 110 ? -11.993 -5.347 -3.709 1.00 92.19 110 ALA A CA 1
ATOM 876 C C . ALA A 1 110 ? -12.266 -6.217 -2.469 1.00 92.19 110 ALA A C 1
ATOM 878 O O . ALA A 1 110 ? -13.350 -6.147 -1.884 1.00 92.19 110 ALA A O 1
ATOM 879 N N . VAL A 1 111 ? -11.280 -7.000 -2.021 1.00 93.69 111 VAL A N 1
ATOM 880 C CA . VAL A 1 111 ? -11.373 -7.798 -0.789 1.00 93.69 111 VAL A CA 1
ATOM 881 C C . VAL A 1 111 ? -11.568 -6.894 0.429 1.00 93.69 111 VAL A C 1
ATOM 883 O O . VAL A 1 111 ? -12.530 -7.073 1.176 1.00 93.69 111 VAL A O 1
ATOM 886 N N . LEU A 1 112 ? -10.712 -5.888 0.619 1.00 94.00 112 LEU A N 1
ATOM 887 C CA . LEU A 1 112 ? -10.812 -4.960 1.750 1.00 94.00 112 LEU A CA 1
ATOM 888 C C . LEU A 1 112 ? -12.113 -4.157 1.712 1.00 94.00 112 LEU A C 1
ATOM 890 O O . LEU A 1 112 ? -12.772 -3.999 2.738 1.00 94.00 112 LEU A O 1
ATOM 894 N N . TRP A 1 113 ? -12.521 -3.702 0.529 1.00 92.50 113 TRP A N 1
ATOM 895 C CA . TRP A 1 113 ? -13.774 -2.989 0.333 1.00 92.50 113 TRP A CA 1
ATOM 896 C C . TRP A 1 113 ? -14.950 -3.844 0.804 1.00 92.50 113 TRP A C 1
ATOM 898 O O . TRP A 1 113 ? -15.771 -3.366 1.579 1.00 92.50 113 TRP A O 1
ATOM 908 N N . ASN A 1 114 ? -15.003 -5.123 0.434 1.00 88.88 114 ASN A N 1
ATOM 909 C CA . ASN A 1 114 ? -16.074 -6.025 0.863 1.00 88.88 114 ASN A CA 1
ATOM 910 C C . ASN A 1 114 ? -16.003 -6.415 2.351 1.00 88.88 114 ASN A C 1
ATOM 912 O O . ASN A 1 114 ? -17.038 -6.692 2.963 1.00 88.88 114 ASN A O 1
ATOM 916 N N . LEU A 1 115 ? -14.806 -6.430 2.944 1.00 89.38 115 LEU A N 1
ATOM 917 C CA . LEU A 1 115 ? -14.594 -6.752 4.358 1.00 89.38 115 LEU A CA 1
ATOM 918 C C . LEU A 1 115 ? -14.843 -5.574 5.306 1.00 89.38 115 LEU A C 1
ATOM 920 O O . LEU A 1 115 ? -15.036 -5.813 6.499 1.00 89.38 115 LEU A O 1
ATOM 924 N N . ARG A 1 116 ? -14.878 -4.331 4.807 1.00 88.12 116 ARG A N 1
ATOM 925 C CA . ARG A 1 116 ? -15.005 -3.119 5.639 1.00 88.12 116 ARG A CA 1
ATOM 926 C C . ARG A 1 116 ? -16.238 -3.120 6.548 1.00 88.12 116 ARG A C 1
ATOM 928 O O . ARG A 1 116 ? -16.182 -2.584 7.646 1.00 88.12 116 ARG A O 1
ATOM 935 N N . ASP A 1 117 ? -17.320 -3.766 6.113 1.00 82.56 117 ASP A N 1
ATOM 936 C CA . ASP A 1 117 ? -18.583 -3.838 6.861 1.00 82.56 117 ASP A CA 1
ATOM 937 C C . ASP A 1 117 ? -18.588 -4.973 7.903 1.00 82.56 117 ASP A C 1
ATOM 939 O O . ASP A 1 117 ? -19.498 -5.066 8.718 1.00 82.56 117 ASP A O 1
ATOM 943 N N . ARG A 1 118 ? -17.601 -5.880 7.858 1.00 84.44 118 ARG A N 1
ATOM 944 C CA . ARG A 1 118 ? -17.514 -7.085 8.706 1.00 84.44 118 ARG A CA 1
ATOM 945 C C . ARG A 1 118 ? -16.414 -6.984 9.769 1.00 84.44 118 ARG A C 1
ATOM 947 O O . ARG A 1 118 ? -16.007 -7.999 10.344 1.00 84.44 118 ARG A O 1
ATOM 954 N N . ILE A 1 119 ? -15.893 -5.779 10.001 1.00 86.69 119 ILE A N 1
ATOM 955 C CA . ILE A 1 119 ? -14.837 -5.520 10.982 1.00 86.69 119 ILE A CA 1
ATOM 956 C C . ILE A 1 119 ? -15.384 -5.643 12.408 1.00 86.69 119 ILE A C 1
ATOM 958 O O . ILE A 1 119 ? -16.470 -5.169 12.720 1.00 86.69 119 ILE A O 1
ATOM 962 N N . LYS A 1 120 ? -14.624 -6.296 13.288 1.00 86.62 120 LYS A N 1
ATOM 963 C CA . LYS A 1 120 ? -15.017 -6.597 14.675 1.00 86.62 120 LYS A CA 1
ATOM 964 C C . LYS A 1 120 ? -14.338 -5.678 15.690 1.00 86.62 120 LYS A C 1
ATOM 966 O O . LYS A 1 120 ? -14.846 -5.489 16.792 1.00 86.62 120 LYS A O 1
ATOM 971 N N . TYR A 1 121 ? -13.176 -5.132 15.348 1.00 88.31 121 TYR A N 1
ATOM 972 C CA . TYR A 1 121 ? -12.399 -4.236 16.203 1.00 88.31 121 TYR A CA 1
ATOM 973 C C . TYR A 1 121 ? -11.614 -3.231 15.360 1.00 88.31 121 TYR A C 1
ATOM 975 O O . TYR A 1 121 ? -11.297 -3.487 14.199 1.00 88.31 121 TYR A O 1
ATOM 983 N N . ASN A 1 122 ? -11.297 -2.084 15.963 1.00 89.25 122 ASN A N 1
ATOM 984 C CA . ASN A 1 122 ? -10.519 -1.039 15.300 1.00 89.25 122 ASN A CA 1
ATOM 985 C C . ASN A 1 122 ? -9.099 -1.540 14.975 1.00 89.25 122 ASN A C 1
ATOM 987 O O . ASN A 1 122 ? -8.424 -2.097 15.842 1.00 89.25 122 ASN A O 1
ATOM 991 N N . GLY A 1 123 ? -8.636 -1.280 13.757 1.00 91.06 123 GLY A N 1
ATOM 992 C CA . GLY A 1 123 ? -7.330 -1.667 13.221 1.00 91.06 123 GLY A CA 1
ATOM 993 C C . GLY A 1 123 ? -7.355 -2.969 12.421 1.00 91.06 123 GLY A C 1
ATOM 994 O O . GLY A 1 123 ? -6.348 -3.335 11.819 1.00 91.06 123 GLY A O 1
ATOM 995 N N . GLN A 1 124 ? -8.476 -3.696 12.409 1.00 93.56 124 GLN A N 1
ATOM 996 C CA . GLN A 1 124 ? -8.565 -4.993 11.741 1.00 93.56 124 GLN A CA 1
ATOM 997 C C . GLN A 1 124 ? -8.405 -4.877 10.221 1.00 93.56 124 GLN A C 1
ATOM 999 O O . GLN A 1 124 ? -7.703 -5.691 9.620 1.00 93.56 124 GLN A O 1
ATOM 1004 N N . LEU A 1 125 ? -9.032 -3.874 9.600 1.00 94.25 125 LEU A N 1
ATOM 1005 C CA . LEU A 1 125 ? -8.996 -3.704 8.148 1.00 94.25 125 LEU A CA 1
ATOM 1006 C C . LEU A 1 125 ? -7.612 -3.253 7.679 1.00 94.25 125 LEU A C 1
ATOM 1008 O O . LEU A 1 125 ? -7.105 -3.754 6.678 1.00 94.25 125 LEU A O 1
ATOM 1012 N N . PHE A 1 126 ? -6.971 -2.366 8.440 1.00 95.69 126 PHE A N 1
ATOM 1013 C CA . PHE A 1 126 ? -5.605 -1.931 8.174 1.00 95.69 126 PHE A CA 1
ATOM 1014 C C . PHE A 1 126 ? -4.594 -3.073 8.308 1.00 95.69 126 PHE A C 1
ATOM 1016 O O . PHE A 1 126 ? -3.665 -3.178 7.510 1.00 95.69 126 PHE A O 1
ATOM 1023 N N . LEU A 1 127 ? -4.784 -3.979 9.270 1.00 95.88 127 LEU A N 1
ATOM 1024 C CA . LEU A 1 127 ? -3.931 -5.161 9.400 1.00 95.88 127 LEU A CA 1
ATOM 1025 C C . LEU A 1 127 ? -4.150 -6.168 8.263 1.00 95.88 127 LEU A C 1
ATOM 1027 O O . LEU A 1 127 ? -3.177 -6.747 7.786 1.00 95.88 127 LEU A O 1
ATOM 1031 N N . TYR A 1 128 ? -5.388 -6.344 7.784 1.00 96.38 128 TYR A N 1
ATOM 1032 C CA . TYR A 1 128 ? -5.642 -7.113 6.559 1.00 96.38 128 TYR A CA 1
ATOM 1033 C C . TYR A 1 128 ? -4.955 -6.499 5.346 1.00 96.38 128 TYR A C 1
ATOM 1035 O O . TYR A 1 128 ? -4.380 -7.231 4.544 1.00 96.38 128 TYR A O 1
ATOM 1043 N N . TYR A 1 129 ? -4.959 -5.170 5.242 1.00 96.88 129 TYR A N 1
ATOM 1044 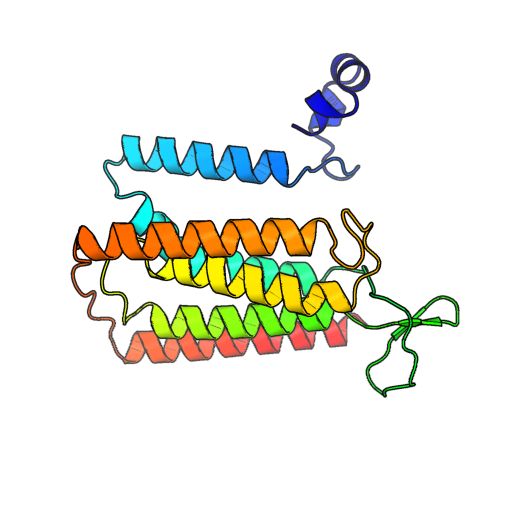C CA . TYR A 1 129 ? -4.194 -4.465 4.222 1.00 96.88 129 TYR A CA 1
ATOM 1045 C C . TYR A 1 129 ? -2.695 -4.767 4.326 1.00 96.88 129 TYR A C 1
ATOM 1047 O O . TYR A 1 129 ? -2.112 -5.170 3.327 1.00 96.88 129 TYR A O 1
ATOM 1055 N N . LEU A 1 130 ? -2.080 -4.633 5.509 1.00 96.31 130 LEU A N 1
ATOM 1056 C CA . LEU A 1 130 ? -0.644 -4.889 5.679 1.00 96.31 130 LEU A CA 1
ATOM 1057 C C . LEU A 1 130 ? -0.267 -6.320 5.288 1.00 96.31 130 LEU A C 1
ATOM 1059 O O . LEU A 1 130 ? 0.674 -6.513 4.528 1.00 96.31 130 LEU A O 1
ATOM 1063 N N . ILE A 1 131 ? -1.026 -7.312 5.758 1.00 97.00 131 ILE A N 1
ATOM 1064 C CA . ILE A 1 131 ? -0.770 -8.725 5.448 1.00 97.00 131 ILE A CA 1
ATOM 1065 C C . ILE A 1 131 ? -0.956 -8.993 3.951 1.00 97.00 131 ILE A C 1
ATOM 1067 O O . ILE A 1 131 ? -0.080 -9.582 3.322 1.00 97.00 131 ILE A O 1
ATOM 1071 N N . GLY A 1 132 ? -2.071 -8.542 3.369 1.00 96.44 132 GLY A N 1
ATOM 1072 C CA . GLY A 1 132 ? -2.363 -8.752 1.952 1.00 96.44 132 GLY A CA 1
ATOM 1073 C C . GLY A 1 132 ? -1.359 -8.056 1.036 1.00 96.44 132 GLY A C 1
ATOM 1074 O O . GLY A 1 132 ? -0.910 -8.641 0.056 1.00 96.44 132 GLY A O 1
ATOM 1075 N N . PHE A 1 133 ? -0.951 -6.831 1.375 1.00 95.00 133 PHE A N 1
ATOM 1076 C CA . PHE A 1 133 ? 0.053 -6.095 0.615 1.00 95.00 133 PHE A CA 1
ATOM 1077 C C . PHE A 1 133 ? 1.424 -6.770 0.699 1.00 95.00 133 PHE A C 1
ATOM 1079 O O . PHE A 1 133 ? 2.067 -6.958 -0.330 1.00 95.00 133 PHE A O 1
ATOM 1086 N N . SER A 1 134 ? 1.858 -7.191 1.893 1.00 95.31 134 SER A N 1
ATOM 1087 C CA . SER A 1 134 ? 3.100 -7.955 2.066 1.00 95.31 134 SER A CA 1
ATOM 1088 C C . SER A 1 134 ? 3.086 -9.261 1.272 1.00 95.31 134 SER A C 1
ATOM 1090 O O . SER A 1 134 ? 4.087 -9.610 0.650 1.00 95.31 134 SER A O 1
ATOM 1092 N N . PHE A 1 135 ? 1.949 -9.958 1.234 1.00 95.38 135 PHE A N 1
ATOM 1093 C CA . PHE A 1 135 ? 1.791 -11.159 0.421 1.00 95.38 135 PHE A CA 1
ATOM 1094 C C . PHE A 1 135 ? 1.899 -10.856 -1.081 1.00 95.38 135 PHE A C 1
ATOM 1096 O O . PHE A 1 135 ? 2.742 -11.442 -1.759 1.00 95.38 135 PHE A O 1
ATOM 1103 N N . ASN A 1 136 ? 1.119 -9.894 -1.589 1.00 94.12 136 ASN A N 1
ATOM 1104 C CA . ASN A 1 136 ? 1.177 -9.464 -2.991 1.00 94.12 136 ASN A CA 1
ATOM 1105 C C . ASN A 1 136 ? 2.600 -9.058 -3.391 1.00 94.12 136 ASN A C 1
ATOM 1107 O O . ASN A 1 136 ? 3.084 -9.435 -4.459 1.00 94.12 136 ASN A O 1
ATOM 1111 N N . ARG A 1 137 ? 3.280 -8.308 -2.514 1.00 91.44 137 ARG A N 1
ATOM 1112 C CA . ARG A 1 137 ? 4.649 -7.856 -2.739 1.00 91.44 137 ARG A CA 1
ATOM 1113 C C . ARG A 1 137 ? 5.614 -9.030 -2.832 1.00 91.44 137 ARG A C 1
ATOM 1115 O O . ARG A 1 137 ? 6.428 -9.034 -3.747 1.00 91.44 137 ARG A O 1
ATOM 1122 N N . GLY A 1 138 ? 5.498 -10.016 -1.944 1.00 90.75 138 GLY A N 1
ATOM 1123 C CA . GLY A 1 138 ? 6.303 -11.235 -2.000 1.00 90.75 138 GLY A CA 1
ATOM 1124 C C . GLY A 1 138 ? 6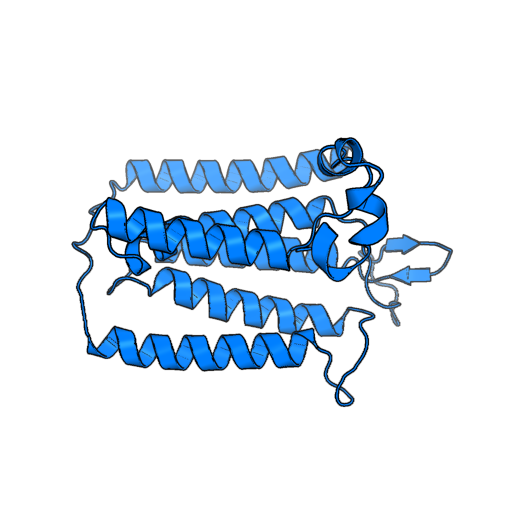.088 -12.034 -3.288 1.00 90.75 138 GLY A C 1
ATOM 1125 O O . GLY A 1 138 ? 7.057 -12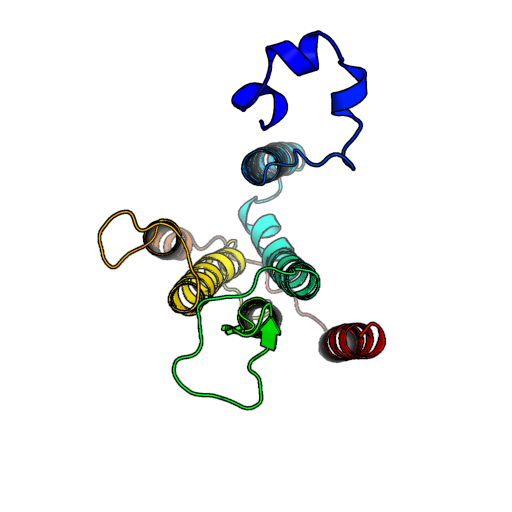.430 -3.919 1.00 90.75 138 GLY A O 1
ATOM 1126 N N . VAL A 1 139 ? 4.837 -12.209 -3.730 1.00 91.25 139 VAL A N 1
ATOM 1127 C CA . VAL A 1 139 ? 4.517 -12.939 -4.976 1.00 91.25 139 VAL A CA 1
ATOM 1128 C C . VAL A 1 139 ? 5.114 -12.253 -6.202 1.00 91.25 139 VAL A C 1
ATOM 1130 O O . VAL A 1 139 ? 5.679 -12.897 -7.082 1.00 91.25 139 VAL A O 1
ATOM 1133 N N . VAL A 1 140 ? 4.986 -10.934 -6.276 1.00 90.12 140 VAL A N 1
ATOM 1134 C CA . VAL A 1 140 ? 5.481 -10.167 -7.417 1.00 90.12 140 VAL A CA 1
ATOM 1135 C C . VAL A 1 140 ? 7.004 -10.170 -7.494 1.00 90.12 140 VAL A C 1
ATOM 1137 O O . VAL A 1 140 ? 7.577 -10.146 -8.583 1.00 90.12 140 VAL A O 1
ATOM 1140 N N . GLU A 1 141 ? 7.660 -10.142 -6.344 1.00 89.38 141 GLU A N 1
ATOM 1141 C CA . GLU A 1 141 ? 9.102 -9.990 -6.249 1.00 89.38 141 GLU A CA 1
ATOM 1142 C C . GLU A 1 141 ? 9.865 -11.132 -6.943 1.00 89.38 141 GLU A C 1
ATOM 1144 O O . GLU A 1 141 ? 10.932 -10.879 -7.495 1.00 89.38 141 GLU A O 1
ATOM 1149 N N . PHE A 1 142 ? 9.275 -12.329 -7.056 1.00 86.81 142 PHE A N 1
ATOM 1150 C CA . PHE A 1 142 ? 9.813 -13.437 -7.862 1.00 86.81 142 PHE A CA 1
ATOM 1151 C C . PHE A 1 142 ? 10.006 -13.101 -9.347 1.00 86.81 142 PHE A C 1
ATOM 1153 O O . PHE A 1 142 ? 10.837 -13.707 -10.017 1.00 86.81 142 PHE A O 1
ATOM 1160 N N . PHE A 1 143 ? 9.254 -12.132 -9.868 1.00 87.00 143 PHE A N 1
ATOM 1161 C CA . PHE A 1 143 ? 9.331 -11.694 -11.260 1.00 87.00 143 PHE A CA 1
ATOM 1162 C C . PHE A 1 143 ? 10.171 -10.420 -11.429 1.00 87.00 143 PHE A C 1
ATOM 1164 O O . PHE A 1 143 ? 10.217 -9.865 -12.527 1.00 87.00 143 PHE A O 1
ATOM 1171 N N . ARG A 1 144 ? 10.811 -9.909 -10.365 1.00 84.50 144 ARG A N 1
ATOM 1172 C CA . ARG A 1 144 ? 11.577 -8.653 -10.391 1.00 84.50 144 ARG A CA 1
ATOM 1173 C C . ARG A 1 144 ? 13.081 -8.878 -10.341 1.00 84.50 144 ARG A C 1
ATOM 1175 O O . ARG A 1 144 ? 13.585 -9.749 -9.644 1.00 84.50 144 ARG A O 1
ATOM 1182 N N . THR A 1 145 ? 13.798 -7.989 -11.017 1.00 76.38 145 THR A N 1
ATOM 1183 C CA . THR A 1 145 ? 15.261 -7.920 -11.012 1.00 76.38 145 THR A CA 1
ATOM 1184 C C . THR A 1 145 ? 15.722 -6.983 -9.892 1.00 76.38 145 THR A C 1
ATOM 1186 O O . THR A 1 145 ? 16.087 -5.837 -10.136 1.00 76.38 145 THR A O 1
ATOM 1189 N N . ASN A 1 146 ? 15.626 -7.434 -8.639 1.00 78.75 146 ASN A N 1
ATOM 1190 C CA . ASN A 1 146 ? 16.048 -6.658 -7.468 1.00 78.75 146 ASN A CA 1
ATOM 1191 C C . ASN A 1 146 ? 17.294 -7.273 -6.813 1.00 78.75 146 ASN A C 1
ATOM 1193 O O . ASN A 1 146 ? 17.472 -8.491 -6.867 1.00 78.75 146 ASN A O 1
ATOM 1197 N N . PRO A 1 147 ? 18.148 -6.455 -6.166 1.00 73.12 147 PRO A N 1
ATOM 1198 C CA . PRO A 1 147 ? 19.330 -6.958 -5.477 1.00 73.12 147 PRO A CA 1
ATOM 1199 C C . PRO A 1 147 ? 18.940 -7.911 -4.338 1.00 73.12 147 PRO A C 1
ATOM 1201 O O . PRO A 1 147 ? 18.049 -7.622 -3.526 1.00 73.12 147 PRO A O 1
ATOM 1204 N N . MET A 1 148 ? 19.617 -9.058 -4.294 1.00 81.25 148 MET A N 1
ATOM 1205 C CA . MET A 1 148 ? 19.446 -10.075 -3.258 1.00 81.25 148 MET A CA 1
ATOM 1206 C C . MET A 1 148 ? 20.239 -9.687 -2.007 1.00 81.25 148 MET A C 1
ATOM 1208 O O . MET A 1 148 ? 21.320 -9.112 -2.106 1.00 81.25 148 MET A O 1
ATOM 1212 N N . VAL A 1 149 ? 19.689 -9.979 -0.827 1.00 75.94 149 VAL A N 1
ATOM 1213 C CA . VAL A 1 149 ? 20.383 -9.763 0.460 1.00 75.94 149 VAL A CA 1
ATOM 1214 C C . VAL A 1 149 ? 20.952 -11.077 0.971 1.00 75.94 149 VAL A C 1
ATOM 1216 O O . VAL A 1 149 ? 22.092 -11.134 1.415 1.00 75.94 149 VAL A O 1
ATOM 1219 N N . ILE A 1 150 ? 20.134 -12.128 0.911 1.00 75.62 150 ILE A N 1
ATOM 1220 C CA . ILE A 1 150 ? 20.470 -13.496 1.300 1.00 75.62 150 ILE A CA 1
ATOM 1221 C C . ILE A 1 150 ? 19.935 -14.347 0.165 1.00 75.62 150 ILE A C 1
ATOM 1223 O O . ILE A 1 150 ? 18.722 -14.449 0.069 1.00 75.62 150 ILE A O 1
ATOM 1227 N N . GLU A 1 151 ? 20.762 -14.906 -0.715 1.00 74.00 151 GLU A N 1
ATOM 1228 C CA . GLU A 1 151 ? 20.252 -15.737 -1.817 1.00 74.00 151 GLU A CA 1
ATOM 1229 C C . GLU A 1 151 ? 19.350 -16.864 -1.274 1.00 74.00 151 GLU A C 1
ATOM 1231 O O . GLU A 1 151 ? 19.759 -17.558 -0.338 1.00 74.00 151 GLU A O 1
ATOM 1236 N N . PRO A 1 152 ? 18.117 -17.057 -1.792 1.00 74.00 152 PRO A N 1
ATOM 1237 C CA . PRO A 1 152 ? 17.462 -16.425 -2.957 1.00 74.00 152 PRO A CA 1
ATOM 1238 C C . PRO A 1 152 ? 16.525 -15.224 -2.644 1.00 74.00 152 PRO A C 1
ATOM 1240 O O . PRO A 1 152 ? 15.696 -14.827 -3.463 1.00 74.00 152 PRO A O 1
ATOM 1243 N N . PHE A 1 153 ? 16.582 -14.648 -1.447 1.00 82.31 153 PHE A N 1
ATOM 1244 C CA . PHE A 1 153 ? 15.696 -13.595 -0.946 1.00 82.31 153 PHE A CA 1
ATOM 1245 C C . PHE A 1 153 ? 16.215 -12.161 -1.171 1.00 82.31 153 PHE A C 1
ATOM 1247 O O . PHE A 1 153 ? 17.346 -11.794 -0.838 1.00 82.31 153 PHE A O 1
ATOM 1254 N N . THR A 1 154 ? 15.326 -11.297 -1.668 1.00 87.75 154 THR A N 1
ATOM 1255 C CA . THR A 1 154 ? 15.567 -9.861 -1.849 1.00 87.75 154 THR A CA 1
ATOM 1256 C C . THR A 1 154 ? 15.168 -9.063 -0.605 1.00 87.75 154 THR A C 1
ATOM 1258 O O . THR A 1 154 ? 14.480 -9.563 0.292 1.00 87.75 154 THR A O 1
ATOM 1261 N N . ILE A 1 155 ? 15.533 -7.775 -0.572 1.00 85.62 155 ILE A N 1
ATOM 1262 C CA . ILE A 1 155 ? 15.106 -6.839 0.486 1.00 85.62 155 ILE A CA 1
ATOM 1263 C C . ILE A 1 155 ? 13.576 -6.839 0.628 1.00 85.62 155 ILE A C 1
ATOM 1265 O O . ILE A 1 155 ? 13.047 -6.806 1.741 1.00 85.62 155 ILE A O 1
ATOM 1269 N N . ALA A 1 156 ? 12.846 -6.895 -0.487 1.00 85.12 156 ALA A N 1
ATOM 1270 C CA . ALA A 1 156 ? 11.389 -6.887 -0.468 1.00 85.12 156 ALA A CA 1
ATOM 1271 C C . ALA A 1 156 ? 10.801 -8.181 0.115 1.00 85.12 156 ALA A C 1
ATOM 1273 O O . ALA A 1 156 ? 9.802 -8.097 0.827 1.00 85.12 156 ALA A O 1
ATOM 1274 N N . HIS A 1 157 ? 11.413 -9.350 -0.114 1.00 89.19 157 HIS A N 1
ATOM 1275 C CA . HIS A 1 157 ? 10.992 -10.597 0.538 1.00 89.19 157 HIS A CA 1
ATOM 1276 C C . HIS A 1 157 ? 11.133 -10.498 2.061 1.00 89.19 157 HIS A C 1
ATOM 1278 O O . HIS A 1 157 ? 10.172 -10.741 2.792 1.00 89.19 157 HIS A O 1
ATOM 1284 N N . VAL A 1 158 ? 12.307 -10.071 2.537 1.00 89.25 158 VAL A N 1
ATOM 1285 C CA . VAL A 1 158 ? 12.592 -9.956 3.976 1.00 89.25 158 VAL A CA 1
ATOM 1286 C C . VAL A 1 158 ? 11.679 -8.925 4.638 1.00 89.25 158 VAL A C 1
ATOM 1288 O O . VAL A 1 158 ? 11.038 -9.212 5.647 1.00 89.25 158 VAL A O 1
ATOM 1291 N N . THR A 1 159 ? 11.563 -7.732 4.053 1.00 89.19 159 THR A N 1
ATOM 1292 C CA . THR A 1 159 ? 10.702 -6.671 4.601 1.00 89.19 159 THR A CA 1
ATOM 1293 C C . THR A 1 159 ? 9.228 -7.064 4.591 1.00 89.19 159 THR A C 1
ATOM 1295 O O . THR A 1 159 ? 8.538 -6.825 5.581 1.00 89.19 159 THR A O 1
ATOM 1298 N N . SER A 1 160 ? 8.745 -7.722 3.534 1.00 91.50 160 SER A N 1
ATOM 1299 C CA . SER A 1 160 ? 7.364 -8.213 3.474 1.00 91.50 160 SER A CA 1
ATOM 1300 C C . SER A 1 160 ? 7.093 -9.257 4.552 1.00 91.50 160 SER A C 1
ATOM 1302 O O . SER A 1 160 ? 6.063 -9.183 5.220 1.00 91.50 160 SER A O 1
ATOM 1304 N N . LEU A 1 161 ? 8.032 -10.178 4.784 1.00 93.12 161 LEU A N 1
ATOM 1305 C CA . LEU A 1 161 ? 7.913 -11.185 5.834 1.00 93.12 161 LEU A CA 1
ATOM 1306 C C . LEU A 1 161 ? 7.881 -10.550 7.231 1.00 93.12 161 LEU A C 1
ATOM 1308 O O . LEU A 1 161 ? 7.008 -10.879 8.032 1.00 93.12 161 LEU A O 1
ATOM 1312 N N . ILE A 1 162 ? 8.776 -9.596 7.508 1.00 94.00 162 ILE A N 1
ATOM 1313 C CA . ILE A 1 162 ? 8.810 -8.870 8.787 1.00 94.00 162 ILE A CA 1
ATOM 1314 C C . ILE A 1 162 ? 7.494 -8.120 9.017 1.00 94.00 162 ILE A C 1
ATOM 1316 O O . ILE A 1 162 ? 6.888 -8.260 10.079 1.00 94.00 162 ILE A O 1
ATOM 1320 N N . ILE A 1 163 ? 7.021 -7.355 8.026 1.00 94.06 163 ILE A N 1
ATOM 1321 C CA . ILE A 1 163 ? 5.762 -6.601 8.130 1.00 94.06 163 ILE A CA 1
ATOM 1322 C C . ILE A 1 163 ? 4.590 -7.552 8.374 1.00 94.06 163 ILE A C 1
ATOM 1324 O O . ILE A 1 163 ? 3.757 -7.280 9.236 1.00 94.06 163 ILE A O 1
ATOM 1328 N N . MET A 1 164 ? 4.546 -8.682 7.669 1.00 94.94 164 MET A N 1
ATOM 1329 C CA . MET A 1 164 ? 3.496 -9.682 7.832 1.00 94.94 164 MET A CA 1
ATOM 1330 C C . MET A 1 164 ? 3.494 -10.286 9.243 1.00 94.94 164 MET A C 1
ATOM 1332 O O . MET A 1 164 ? 2.437 -10.360 9.868 1.00 94.94 164 MET A O 1
ATOM 1336 N N . ILE A 1 165 ? 4.659 -10.655 9.787 1.00 96.06 165 ILE A N 1
ATOM 1337 C CA . ILE A 1 165 ? 4.784 -11.198 11.150 1.00 96.06 165 ILE A CA 1
ATOM 1338 C C . ILE A 1 165 ? 4.358 -10.160 12.194 1.00 96.06 165 ILE A C 1
ATOM 1340 O O . ILE A 1 165 ? 3.561 -10.467 13.085 1.00 96.06 165 ILE A O 1
ATOM 1344 N N . VAL A 1 166 ? 4.839 -8.919 12.073 1.00 95.81 166 VAL A N 1
ATOM 1345 C CA . VAL A 1 166 ? 4.465 -7.827 12.983 1.00 95.81 166 VAL A CA 1
ATOM 1346 C C . VAL A 1 166 ? 2.961 -7.560 12.908 1.00 95.81 166 VAL A C 1
ATOM 1348 O O . VAL A 1 166 ? 2.308 -7.447 13.944 1.00 95.81 166 VAL A O 1
ATOM 1351 N N . ALA A 1 167 ? 2.381 -7.519 11.707 1.00 94.88 167 ALA A N 1
ATOM 1352 C CA . ALA A 1 167 ? 0.947 -7.324 11.525 1.00 94.88 167 ALA A CA 1
ATOM 1353 C C . ALA A 1 167 ? 0.129 -8.464 12.155 1.00 94.88 167 ALA A C 1
ATOM 1355 O O . ALA A 1 167 ? -0.864 -8.196 12.830 1.00 94.88 167 ALA A O 1
ATOM 1356 N N . LEU A 1 168 ? 0.557 -9.721 12.011 1.00 95.38 168 LEU A N 1
ATOM 1357 C CA . LEU A 1 168 ? -0.089 -10.867 12.659 1.00 95.38 168 LEU A CA 1
ATOM 1358 C C . LEU A 1 168 ? -0.011 -10.778 14.189 1.00 95.38 168 LEU A C 1
ATOM 1360 O O . LEU A 1 168 ? -1.022 -10.968 14.868 1.00 95.38 168 LEU A O 1
ATOM 1364 N N . PHE A 1 169 ? 1.151 -10.427 14.742 1.00 95.50 169 PHE A N 1
ATOM 1365 C CA . PHE A 1 169 ? 1.316 -10.244 16.184 1.00 95.50 169 PHE A CA 1
ATOM 1366 C C . PHE A 1 169 ? 0.404 -9.131 16.723 1.00 95.50 169 PHE A C 1
ATOM 1368 O O . PHE A 1 169 ? -0.348 -9.336 17.682 1.00 95.50 169 PHE A O 1
ATOM 1375 N N . VAL A 1 170 ? 0.404 -7.969 16.063 1.00 94.12 170 VAL A N 1
ATOM 1376 C CA . VAL A 1 170 ? -0.462 -6.837 16.417 1.00 94.12 170 VAL A CA 1
ATOM 1377 C C . VAL A 1 170 ? -1.937 -7.214 16.273 1.00 94.12 170 VAL A C 1
ATOM 1379 O O . VAL A 1 170 ? -2.749 -6.839 17.118 1.00 94.12 170 VAL A O 1
ATOM 1382 N N . MET A 1 171 ? -2.299 -8.013 15.267 1.00 93.12 171 MET A N 1
ATOM 1383 C CA . MET A 1 171 ? -3.661 -8.516 15.092 1.00 93.12 171 MET A CA 1
ATOM 1384 C C . MET A 1 171 ? -4.117 -9.358 16.279 1.00 93.12 171 MET A C 1
ATOM 1386 O O . MET A 1 171 ? -5.211 -9.134 16.801 1.00 93.12 171 MET A O 1
ATOM 1390 N N . VAL A 1 172 ? -3.284 -10.296 16.735 1.00 92.25 172 VAL A N 1
ATOM 1391 C CA . VAL A 1 172 ? -3.583 -11.128 17.908 1.00 92.25 172 VAL A CA 1
ATOM 1392 C C . VAL A 1 172 ? -3.708 -10.264 19.165 1.00 92.25 172 VAL A C 1
ATOM 1394 O O . VAL A 1 172 ? -4.633 -10.464 19.954 1.00 92.25 172 VAL A O 1
ATOM 1397 N N . TYR A 1 173 ? -2.830 -9.273 19.332 1.00 92.00 173 TYR A N 1
ATOM 1398 C CA . TYR A 1 173 ? -2.868 -8.342 20.458 1.00 92.00 173 TYR A CA 1
ATOM 1399 C C . TYR A 1 173 ? -4.146 -7.485 20.477 1.00 92.00 173 TYR A C 1
ATOM 1401 O O . TYR A 1 173 ? -4.867 -7.470 21.477 1.00 92.00 173 TYR A O 1
ATOM 1409 N N . LEU A 1 174 ? -4.488 -6.823 19.366 1.00 88.81 174 LEU A N 1
ATOM 1410 C CA . LEU A 1 174 ? -5.682 -5.971 19.276 1.00 88.81 174 LEU A CA 1
ATOM 1411 C C . LEU A 1 174 ? -6.980 -6.773 19.397 1.00 88.81 174 LEU A C 1
ATOM 1413 O O . LEU A 1 174 ? -7.943 -6.302 20.008 1.00 88.81 174 LEU A O 1
ATOM 1417 N N . ARG A 1 175 ? -6.998 -8.016 18.898 1.00 86.94 175 ARG A N 1
ATOM 1418 C CA . ARG A 1 175 ? -8.147 -8.918 19.045 1.00 86.94 175 ARG A CA 1
ATOM 1419 C C . ARG A 1 175 ? -8.459 -9.227 20.511 1.00 86.94 175 ARG A C 1
ATOM 1421 O O . ARG A 1 175 ? -9.630 -9.416 20.838 1.00 86.94 175 ARG A O 1
ATOM 1428 N N . LYS A 1 176 ? -7.452 -9.252 21.394 1.00 83.31 176 LYS A N 1
ATOM 1429 C CA . LYS A 1 176 ? -7.643 -9.439 22.845 1.00 83.31 176 LYS A CA 1
ATOM 1430 C C . LYS A 1 176 ? -8.201 -8.193 23.536 1.00 83.31 176 LYS A C 1
ATOM 1432 O O . LYS A 1 176 ? -8.925 -8.330 24.513 1.00 83.31 176 LYS A O 1
ATOM 1437 N N . GLN A 1 177 ? -7.917 -6.997 23.021 1.00 77.94 177 GLN A N 1
ATOM 1438 C CA . GLN A 1 177 ? -8.357 -5.738 23.634 1.00 77.94 177 GLN A CA 1
ATOM 1439 C C . GLN A 1 177 ? -9.788 -5.314 23.273 1.00 77.94 177 GLN A C 1
ATOM 1441 O O . GLN A 1 177 ? -10.283 -4.371 23.882 1.00 77.94 177 GLN A O 1
ATOM 1446 N N . LYS A 1 178 ? -10.427 -5.967 22.282 1.00 66.19 178 LYS A N 1
ATOM 1447 C CA . LYS A 1 178 ? -11.816 -5.757 21.807 1.00 66.19 178 LYS A CA 1
ATOM 1448 C C . LYS A 1 178 ? -12.384 -4.350 22.073 1.00 66.19 178 LYS A C 1
ATOM 1450 O O . LYS A 1 178 ? -13.452 -4.196 22.662 1.00 66.19 178 LYS A O 1
ATOM 1455 N N . LYS A 1 179 ? -11.711 -3.302 21.588 1.00 66.00 179 LYS A N 1
ATOM 1456 C CA . LYS A 1 179 ? -12.353 -1.987 21.452 1.00 66.00 179 LYS A CA 1
ATOM 1457 C C . LYS A 1 179 ? -13.309 -2.084 20.270 1.00 66.00 179 LYS A C 1
ATOM 1459 O O . LYS A 1 179 ? -12.886 -1.893 19.126 1.00 66.00 179 LYS A O 1
ATOM 1464 N N . PHE A 1 180 ? -14.545 -2.486 20.565 1.00 61.47 180 PHE A N 1
ATOM 1465 C CA . PHE A 1 180 ? -15.601 -2.695 19.583 1.00 61.47 180 PHE A CA 1
ATOM 1466 C C . PHE A 1 180 ? -15.743 -1.474 18.676 1.00 61.47 180 PHE A C 1
ATOM 1468 O O . PHE A 1 180 ? -15.708 -0.323 19.119 1.00 61.47 180 PHE A O 1
ATOM 1475 N N . VAL A 1 181 ? -15.872 -1.748 17.383 1.00 65.44 181 VAL A N 1
ATOM 1476 C CA . VAL A 1 181 ? -16.404 -0.773 16.438 1.00 65.44 181 VAL A CA 1
ATOM 1477 C C . VAL A 1 181 ? -17.915 -0.822 16.621 1.00 65.44 181 VAL A C 1
ATOM 1479 O O . VAL A 1 181 ? -18.490 -1.905 16.551 1.00 65.44 181 VAL A O 1
ATOM 1482 N N . ASN A 1 182 ? -18.563 0.314 16.882 1.00 60.34 182 ASN A N 1
ATOM 1483 C CA . ASN A 1 182 ? -20.021 0.369 16.769 1.00 60.34 182 ASN A CA 1
ATOM 1484 C C . ASN A 1 182 ? -20.374 -0.010 15.328 1.00 60.34 182 ASN A C 1
ATOM 1486 O O . ASN A 1 182 ? -19.879 0.648 14.410 1.00 60.34 182 ASN A O 1
ATOM 1490 N N . GLU A 1 183 ? -21.171 -1.063 15.127 1.00 57.06 183 GLU A N 1
ATOM 1491 C CA . GLU A 1 183 ? -21.603 -1.480 13.792 1.00 57.06 183 GLU A CA 1
ATOM 1492 C C . GLU A 1 183 ? -22.247 -0.289 13.076 1.00 57.06 183 GLU A C 1
ATOM 1494 O O . GLU A 1 183 ? -23.309 0.202 13.463 1.00 57.06 183 GLU A O 1
ATOM 1499 N N . ILE A 1 184 ? -21.587 0.204 12.030 1.00 59.28 184 ILE A N 1
ATOM 1500 C CA . ILE A 1 184 ? -22.187 1.193 11.144 1.00 5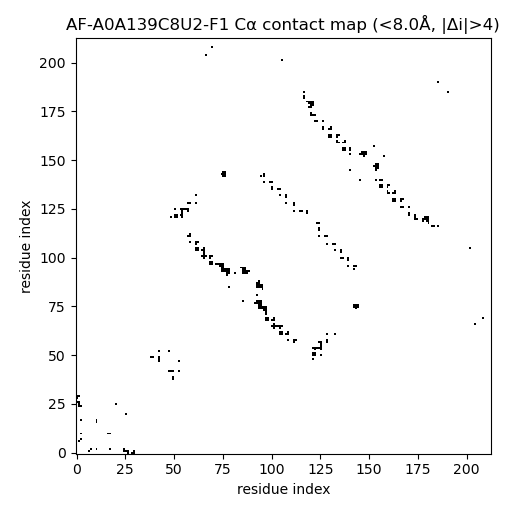9.28 184 ILE A CA 1
ATOM 1501 C C . ILE A 1 184 ? -23.091 0.396 10.205 1.00 59.28 184 ILE A C 1
ATOM 1503 O O . ILE A 1 184 ? -22.601 -0.279 9.302 1.00 59.28 184 ILE A O 1
ATOM 1507 N N . LYS A 1 185 ? -24.412 0.450 10.416 1.00 56.72 185 LYS A N 1
ATOM 1508 C CA . LYS A 1 185 ? -25.381 -0.082 9.447 1.00 56.72 185 LYS A CA 1
ATOM 1509 C C . LYS A 1 185 ? -25.299 0.751 8.168 1.00 56.72 185 LYS A C 1
ATOM 1511 O O . LYS A 1 185 ? -25.872 1.833 8.088 1.00 56.72 185 LYS A O 1
ATOM 1516 N N . ILE A 1 186 ? -24.556 0.264 7.181 1.00 63.75 186 ILE A N 1
ATOM 1517 C CA . ILE A 1 186 ? -24.510 0.866 5.849 1.00 63.75 186 ILE A CA 1
ATOM 1518 C C . ILE A 1 186 ? -25.729 0.376 5.069 1.00 63.75 186 ILE A C 1
ATOM 1520 O O . ILE A 1 186 ? -25.943 -0.828 4.934 1.00 63.75 186 ILE A O 1
ATOM 1524 N N . ASP A 1 187 ? -26.519 1.319 4.560 1.00 71.19 187 ASP A N 1
ATOM 1525 C CA . ASP A 1 187 ? -27.671 1.036 3.704 1.00 71.19 187 ASP A CA 1
ATOM 1526 C C . ASP A 1 187 ? -27.249 0.213 2.469 1.00 71.19 187 ASP A C 1
ATOM 1528 O O . ASP A 1 187 ? -26.265 0.532 1.787 1.00 71.19 187 ASP A O 1
ATOM 1532 N N . ALA A 1 188 ? -28.006 -0.846 2.168 1.00 71.19 188 ALA A N 1
ATOM 1533 C CA . ALA A 1 188 ? -27.760 -1.751 1.048 1.00 71.19 188 ALA A CA 1
ATOM 1534 C C . ALA A 1 188 ? -27.711 -1.004 -0.297 1.00 71.19 188 ALA A C 1
ATOM 1536 O O . ALA A 1 188 ? -26.920 -1.364 -1.174 1.00 71.19 188 ALA A O 1
ATOM 1537 N N . ARG A 1 189 ? -28.478 0.088 -0.435 1.00 70.94 189 ARG A N 1
ATOM 1538 C CA . ARG A 1 189 ? -28.451 0.953 -1.623 1.00 70.94 189 ARG A CA 1
ATOM 1539 C C . ARG A 1 189 ? -27.097 1.639 -1.804 1.00 70.94 189 ARG A C 1
ATOM 1541 O O . ARG A 1 189 ? -26.515 1.588 -2.886 1.00 70.94 189 ARG A O 1
ATOM 1548 N N . ASN A 1 190 ? -26.557 2.230 -0.739 1.00 72.69 190 ASN A N 1
ATOM 1549 C CA . ASN A 1 190 ? -25.251 2.898 -0.768 1.00 72.69 190 ASN A CA 1
ATOM 1550 C C . ASN A 1 190 ? -24.112 1.905 -1.020 1.00 72.69 190 ASN A C 1
ATOM 1552 O O . ASN A 1 190 ? -23.124 2.237 -1.675 1.00 72.69 190 ASN A O 1
ATOM 1556 N N . LYS A 1 191 ? -24.267 0.663 -0.552 1.00 68.12 191 LYS A N 1
ATOM 1557 C CA . LYS A 1 191 ? -23.326 -0.421 -0.839 1.00 68.12 191 LYS A CA 1
ATOM 1558 C C . LYS A 1 191 ? -23.306 -0.795 -2.321 1.00 68.12 191 LYS A C 1
ATOM 1560 O O . LYS A 1 191 ? -22.221 -0.919 -2.887 1.00 68.12 191 LYS A O 1
ATOM 1565 N N . LEU A 1 192 ? -24.475 -0.931 -2.951 1.00 75.88 192 LEU A N 1
ATOM 1566 C CA . LEU A 1 192 ? -24.578 -1.220 -4.383 1.00 75.88 192 LEU A CA 1
ATOM 1567 C C . LEU A 1 192 ? -23.966 -0.091 -5.222 1.00 75.88 192 LEU A C 1
ATOM 1569 O O . LEU A 1 192 ? -23.129 -0.364 -6.078 1.00 75.88 192 LEU A O 1
ATOM 1573 N N . ILE A 1 193 ? -24.313 1.166 -4.921 1.00 75.81 193 ILE A N 1
ATOM 1574 C CA . ILE A 1 193 ? -23.758 2.347 -5.604 1.00 75.81 193 ILE A CA 1
ATOM 1575 C C . ILE A 1 193 ? -22.232 2.377 -5.471 1.00 75.81 193 ILE A C 1
ATOM 1577 O O . ILE A 1 193 ? -21.534 2.557 -6.465 1.00 75.81 193 ILE A O 1
ATOM 1581 N N . GLY A 1 194 ? -21.704 2.142 -4.264 1.00 73.31 194 GLY A N 1
ATOM 1582 C CA . GLY A 1 194 ? -20.263 2.094 -4.029 1.00 73.31 194 GLY A CA 1
ATOM 1583 C C . GLY A 1 194 ? -19.572 0.996 -4.837 1.00 73.31 194 GLY A C 1
ATOM 1584 O O . GLY A 1 194 ? -18.547 1.253 -5.458 1.00 73.31 194 GLY A O 1
ATOM 1585 N N . ASN A 1 195 ? -20.145 -0.209 -4.882 1.00 76.94 195 ASN A N 1
ATOM 1586 C CA . ASN A 1 195 ? -19.579 -1.323 -5.642 1.00 76.94 195 ASN A CA 1
ATOM 1587 C C . ASN A 1 195 ? -19.588 -1.053 -7.156 1.00 76.94 195 ASN A C 1
ATOM 1589 O O . ASN A 1 195 ? -18.570 -1.261 -7.817 1.00 76.94 195 ASN A O 1
ATOM 1593 N N . VAL A 1 196 ? -20.695 -0.532 -7.694 1.00 81.06 196 VAL A N 1
ATOM 1594 C CA . VAL A 1 196 ? -20.805 -0.152 -9.113 1.00 81.06 196 VAL A CA 1
ATOM 1595 C C . VAL A 1 196 ? -19.818 0.963 -9.457 1.00 81.06 196 VAL A C 1
ATOM 1597 O O . VAL A 1 196 ? -19.106 0.855 -10.452 1.00 81.06 196 VAL A O 1
ATOM 1600 N N . ALA A 1 197 ? -19.699 1.988 -8.608 1.00 77.81 197 ALA A N 1
ATOM 1601 C CA . ALA A 1 197 ? -18.734 3.067 -8.798 1.00 77.81 197 ALA A CA 1
ATOM 1602 C C . ALA A 1 197 ? -17.288 2.547 -8.796 1.00 77.81 197 ALA A C 1
ATOM 1604 O O . ALA A 1 197 ? -16.494 2.931 -9.652 1.00 77.81 197 ALA A O 1
ATOM 1605 N N . THR A 1 198 ? -16.944 1.629 -7.884 1.00 74.00 198 THR A N 1
ATOM 1606 C CA . THR A 1 198 ? -15.602 1.028 -7.857 1.00 74.00 198 THR A CA 1
ATOM 1607 C C . THR A 1 198 ? -15.303 0.192 -9.098 1.00 74.00 198 THR A C 1
ATOM 1609 O O . THR A 1 198 ? -14.224 0.330 -9.666 1.00 74.00 198 THR A O 1
ATOM 1612 N N . LEU A 1 199 ? -16.256 -0.621 -9.564 1.00 80.25 199 LEU A N 1
ATOM 1613 C CA . LEU A 1 199 ? -16.108 -1.400 -10.797 1.00 80.25 199 LEU A CA 1
ATOM 1614 C C . LEU A 1 199 ? -15.955 -0.483 -12.016 1.00 80.25 199 LEU A C 1
ATOM 1616 O O . LEU A 1 199 ? -15.074 -0.708 -12.843 1.00 80.25 199 LEU A O 1
ATOM 1620 N N . GLY A 1 200 ? -16.750 0.589 -12.080 1.00 81.25 200 GLY A N 1
ATOM 1621 C CA . GLY A 1 200 ? -16.654 1.610 -13.120 1.00 81.25 200 GLY A CA 1
ATOM 1622 C C . GLY A 1 200 ? -15.285 2.291 -13.156 1.00 81.25 200 GLY A C 1
ATOM 1623 O O . GLY A 1 200 ? -14.705 2.423 -14.228 1.00 81.25 200 GLY A O 1
ATOM 1624 N N . MET A 1 201 ? -14.724 2.658 -11.998 1.00 76.88 201 MET A N 1
ATOM 1625 C CA . MET A 1 201 ? -13.384 3.259 -11.924 1.00 76.88 201 MET A CA 1
ATOM 1626 C C . MET A 1 201 ? -12.276 2.292 -12.359 1.00 76.88 201 MET A C 1
ATOM 1628 O O . MET A 1 201 ? -11.355 2.711 -13.058 1.00 76.88 201 MET A O 1
ATOM 1632 N N . ILE A 1 202 ? -12.369 1.007 -11.997 1.00 78.12 202 ILE A N 1
ATOM 1633 C CA . ILE A 1 202 ? -11.395 -0.010 -12.425 1.00 78.12 202 ILE A CA 1
ATOM 1634 C C . ILE A 1 202 ? -11.424 -0.153 -13.950 1.00 78.12 202 ILE A C 1
ATOM 1636 O O . ILE A 1 202 ? -10.377 -0.033 -14.587 1.00 78.12 202 ILE A O 1
ATOM 1640 N N . ILE A 1 203 ? -12.611 -0.339 -14.537 1.00 81.25 203 ILE A N 1
ATOM 1641 C CA . ILE A 1 203 ? -12.786 -0.474 -15.991 1.00 81.25 203 ILE A CA 1
ATOM 1642 C C . ILE A 1 203 ? -12.285 0.780 -16.711 1.00 81.25 203 ILE A C 1
ATOM 1644 O O . ILE A 1 203 ? -11.502 0.670 -17.652 1.00 81.25 203 ILE A O 1
ATOM 1648 N N . LEU A 1 204 ? -12.668 1.970 -16.237 1.00 80.69 204 LEU A N 1
ATOM 1649 C CA . LEU A 1 204 ? -12.227 3.239 -16.810 1.00 80.69 204 LEU A CA 1
ATOM 1650 C C . LEU A 1 204 ? -10.699 3.380 -16.766 1.00 80.69 204 LEU A C 1
ATOM 1652 O O . LEU A 1 204 ? -10.104 3.797 -17.756 1.00 80.69 204 LEU A O 1
ATOM 1656 N N . SER A 1 205 ? -10.055 2.992 -15.659 1.00 70.81 205 SER A N 1
ATOM 1657 C CA . SER A 1 205 ? -8.591 3.046 -15.542 1.00 70.81 205 SER A CA 1
ATOM 1658 C C . SER A 1 205 ? -7.892 2.159 -16.577 1.00 70.81 205 SER A C 1
ATOM 1660 O O . SER A 1 205 ? -6.924 2.588 -17.203 1.00 70.81 205 SER A O 1
ATOM 1662 N N . ILE A 1 206 ? -8.425 0.956 -16.813 1.00 74.69 206 ILE A N 1
ATOM 1663 C CA . ILE A 1 206 ? -7.888 0.005 -17.789 1.00 74.69 206 ILE A CA 1
ATOM 1664 C C . ILE A 1 206 ? -8.116 0.533 -19.211 1.00 74.69 206 ILE A C 1
ATOM 1666 O O . ILE A 1 206 ? -7.203 0.503 -20.030 1.00 74.69 206 ILE A O 1
ATOM 1670 N N . MET A 1 207 ? -9.301 1.077 -19.503 1.00 75.00 207 MET A N 1
ATOM 1671 C CA . MET A 1 207 ? -9.608 1.661 -20.812 1.00 75.00 207 MET A CA 1
ATOM 1672 C C . MET A 1 207 ? -8.722 2.864 -21.145 1.00 75.00 207 MET A C 1
ATOM 1674 O O . MET A 1 207 ? -8.283 2.990 -22.282 1.00 75.00 207 MET A O 1
ATOM 1678 N N . ILE A 1 208 ? -8.454 3.745 -20.175 1.00 75.75 208 ILE A N 1
ATOM 1679 C CA . ILE A 1 208 ? -7.552 4.889 -20.368 1.00 75.75 208 ILE A CA 1
ATOM 1680 C C . ILE A 1 208 ? -6.140 4.395 -20.692 1.00 75.75 208 ILE A C 1
ATOM 1682 O O . ILE A 1 208 ? -5.531 4.902 -21.630 1.00 75.75 208 ILE A O 1
ATOM 1686 N N . TYR A 1 209 ? -5.647 3.380 -19.978 1.00 72.56 209 TYR A N 1
ATOM 1687 C CA . TYR A 1 209 ? -4.336 2.789 -20.246 1.00 72.56 209 TYR A CA 1
ATOM 1688 C C . TYR A 1 209 ? -4.217 2.270 -21.688 1.00 72.56 209 TYR A C 1
ATOM 1690 O O . TYR A 1 209 ? -3.292 2.651 -22.398 1.00 72.56 209 TYR A O 1
ATOM 1698 N N . TYR A 1 210 ? -5.198 1.493 -22.156 1.00 70.50 210 TYR A N 1
ATOM 1699 C CA . TYR A 1 210 ? -5.215 0.940 -23.519 1.00 70.50 210 TYR A CA 1
ATOM 1700 C C . TYR A 1 210 ? -5.562 1.946 -24.627 1.00 70.50 210 TYR A C 1
ATOM 1702 O O . TYR A 1 210 ? -5.561 1.573 -25.792 1.00 70.50 210 TYR A O 1
ATOM 1710 N N . LYS A 1 211 ? -5.930 3.186 -24.290 1.00 70.19 211 LYS A N 1
ATOM 1711 C CA . LYS A 1 211 ? -6.196 4.247 -25.276 1.00 70.19 211 LYS A CA 1
ATOM 1712 C C . LYS A 1 211 ? -5.007 5.197 -25.443 1.00 70.19 211 LYS A C 1
ATOM 1714 O O . LYS A 1 211 ? -4.946 5.930 -26.425 1.00 70.19 211 LYS A O 1
ATOM 1719 N N . ILE A 1 212 ? -4.119 5.242 -24.450 1.00 62.62 212 ILE A N 1
ATOM 1720 C CA . ILE A 1 212 ? -2.895 6.054 -24.470 1.00 62.62 212 ILE A CA 1
ATOM 1721 C C . ILE A 1 212 ? -1.754 5.320 -25.203 1.00 62.62 212 ILE A C 1
ATOM 1723 O O . ILE A 1 212 ? -0.849 5.981 -25.708 1.00 62.62 212 ILE A O 1
ATOM 1727 N N . TYR A 1 213 ? -1.830 3.991 -25.304 1.00 46.25 213 TYR A N 1
ATOM 1728 C CA . TYR A 1 213 ? -0.945 3.127 -26.096 1.00 46.25 213 TYR A CA 1
ATOM 1729 C C . TYR A 1 213 ? -1.694 2.523 -27.282 1.00 46.25 213 TYR A C 1
ATOM 1731 O O . TYR A 1 213 ? -1.031 2.259 -28.308 1.00 46.25 213 TYR A O 1
#